Protein AF-A0A3M8C2U2-F1 (afdb_monomer)

Structure (mmCIF, N/CA/C/O backbone):
data_AF-A0A3M8C2U2-F1
#
_entry.id   AF-A0A3M8C2U2-F1
#
loop_
_atom_site.group_PDB
_atom_site.id
_atom_site.type_symbol
_atom_site.label_atom_id
_atom_site.label_alt_id
_atom_site.label_comp_id
_atom_site.label_asym_id
_atom_site.label_entity_id
_atom_site.label_seq_id
_atom_site.pdbx_PDB_ins_code
_atom_site.Cartn_x
_atom_site.Cartn_y
_atom_site.Cartn_z
_atom_site.occupancy
_atom_site.B_iso_or_equiv
_atom_site.auth_seq_id
_atom_site.auth_comp_id
_atom_site.auth_asym_id
_atom_site.auth_atom_id
_atom_site.pdbx_PDB_model_num
ATOM 1 N N . MET A 1 1 ? -13.701 13.462 -9.968 1.00 41.97 1 MET A N 1
ATOM 2 C CA . MET A 1 1 ? -12.266 13.811 -10.002 1.00 41.97 1 MET A CA 1
ATOM 3 C C . MET A 1 1 ? -11.650 13.378 -8.682 1.00 41.97 1 MET A C 1
ATOM 5 O O . MET A 1 1 ? -11.981 13.963 -7.658 1.00 41.97 1 MET A O 1
ATOM 9 N N . PHE A 1 2 ? -10.845 12.313 -8.670 1.00 49.50 2 PHE A N 1
ATOM 10 C CA . PHE A 1 2 ? -9.982 12.027 -7.523 1.00 49.50 2 PHE A CA 1
ATOM 11 C C . PHE A 1 2 ? -8.870 13.080 -7.565 1.00 49.50 2 PHE A C 1
ATOM 13 O O . PHE A 1 2 ? -8.095 13.102 -8.515 1.00 49.50 2 PHE A O 1
ATOM 20 N N . GLY A 1 3 ? -8.876 14.034 -6.628 1.00 52.25 3 GLY A N 1
ATOM 21 C CA . GLY A 1 3 ? -7.791 15.013 -6.509 1.00 52.25 3 GLY A CA 1
ATOM 22 C C . GLY A 1 3 ? -6.449 14.307 -6.305 1.00 52.25 3 GLY A C 1
ATOM 23 O O . GLY A 1 3 ? -6.466 13.173 -5.844 1.00 52.25 3 GLY A O 1
ATOM 24 N N . ASN A 1 4 ? -5.350 14.993 -6.651 1.00 73.12 4 ASN A N 1
ATOM 25 C CA . ASN A 1 4 ? -3.910 14.636 -6.711 1.00 73.12 4 ASN A CA 1
ATOM 26 C C . ASN A 1 4 ? -3.280 13.742 -5.605 1.00 73.12 4 ASN A C 1
ATOM 28 O O . ASN A 1 4 ? -2.082 13.844 -5.344 1.00 73.12 4 ASN A O 1
ATOM 32 N N . LYS A 1 5 ? -4.031 12.885 -4.918 1.00 83.12 5 LYS A N 1
ATOM 33 C CA . LYS A 1 5 ? -3.540 12.014 -3.863 1.00 83.12 5 LYS A CA 1
ATOM 34 C C . LYS A 1 5 ? -3.004 10.713 -4.444 1.00 83.12 5 LYS A C 1
ATOM 36 O O . LYS A 1 5 ? -3.628 10.091 -5.300 1.00 83.12 5 LYS A O 1
ATOM 41 N N . THR A 1 6 ? -1.853 10.282 -3.947 1.00 89.06 6 THR A N 1
ATOM 42 C CA . THR A 1 6 ? -1.269 8.983 -4.290 1.00 89.06 6 THR A CA 1
ATOM 43 C C . THR A 1 6 ? -2.007 7.850 -3.573 1.00 89.06 6 THR A C 1
ATOM 45 O O . THR A 1 6 ? -2.668 8.065 -2.554 1.00 89.06 6 THR A O 1
ATOM 48 N N . LEU A 1 7 ? -1.849 6.612 -4.059 1.00 89.81 7 LEU A N 1
ATOM 49 C CA . LEU A 1 7 ? -2.335 5.420 -3.352 1.00 89.81 7 LEU A CA 1
ATOM 50 C C . LEU A 1 7 ? -1.862 5.405 -1.891 1.00 89.81 7 LEU A C 1
ATOM 52 O O . LEU A 1 7 ? -2.662 5.176 -0.988 1.00 89.81 7 LEU A O 1
ATOM 56 N N . GLN A 1 8 ? -0.587 5.724 -1.650 1.00 91.81 8 GLN A N 1
ATOM 57 C CA . GLN A 1 8 ? -0.026 5.750 -0.301 1.00 91.81 8 GLN A CA 1
ATOM 58 C C . GLN A 1 8 ? -0.733 6.767 0.604 1.00 91.81 8 GLN A C 1
ATOM 60 O O . GLN A 1 8 ? -0.992 6.479 1.768 1.00 91.81 8 GLN A O 1
ATOM 65 N N . GLN A 1 9 ? -1.086 7.942 0.076 1.00 92.12 9 GLN A N 1
ATOM 66 C CA . GLN A 1 9 ? -1.830 8.946 0.837 1.00 92.12 9 GLN A CA 1
ATOM 67 C C . GLN A 1 9 ? -3.239 8.456 1.188 1.00 92.12 9 GLN A C 1
ATOM 69 O O . GLN A 1 9 ? -3.666 8.616 2.328 1.00 92.12 9 GLN A O 1
ATOM 74 N N . HIS A 1 10 ? -3.934 7.790 0.260 1.00 90.62 10 HIS A N 1
ATOM 75 C CA . HIS A 1 10 ? -5.237 7.182 0.545 1.00 90.62 10 HIS A CA 1
ATOM 76 C C . HIS A 1 10 ? -5.159 6.071 1.602 1.00 90.62 10 HIS A C 1
ATOM 78 O O . HIS A 1 10 ? -6.013 6.018 2.487 1.00 90.62 10 HIS A O 1
ATOM 84 N N . VAL A 1 11 ? -4.132 5.219 1.540 1.00 91.62 11 VAL A N 1
ATOM 85 C CA . VAL A 1 11 ? -3.894 4.163 2.539 1.00 91.62 11 VAL A CA 1
ATOM 86 C C . VAL A 1 11 ? -3.612 4.769 3.912 1.00 91.62 11 VAL A C 1
ATOM 88 O O . VAL A 1 11 ? -4.236 4.373 4.893 1.00 91.62 11 VAL A O 1
ATOM 91 N N . ASN A 1 12 ? -2.726 5.762 3.989 1.00 92.94 12 ASN A N 1
ATOM 92 C CA . ASN A 1 12 ? -2.374 6.407 5.254 1.00 92.94 12 ASN A CA 1
ATOM 93 C C . ASN A 1 12 ? -3.585 7.107 5.890 1.00 92.94 12 ASN A C 1
ATOM 95 O O . ASN A 1 12 ? -3.801 6.988 7.093 1.00 92.94 12 ASN A O 1
ATOM 99 N N . GLU A 1 13 ? -4.404 7.797 5.091 1.00 90.50 13 GLU A N 1
ATOM 100 C CA . GLU A 1 13 ? -5.643 8.420 5.574 1.00 90.50 13 GLU A CA 1
ATOM 101 C C . GLU A 1 13 ? -6.639 7.389 6.107 1.00 90.50 13 GLU A C 1
ATOM 103 O O . GLU A 1 13 ? -7.259 7.615 7.147 1.00 90.50 13 GLU A O 1
ATOM 108 N N . PHE A 1 14 ? -6.784 6.251 5.423 1.00 91.06 14 PHE A N 1
ATOM 109 C CA . PHE A 1 14 ? -7.633 5.155 5.886 1.00 91.06 14 PHE A CA 1
ATOM 110 C C . PHE A 1 14 ? -7.140 4.596 7.226 1.00 91.06 14 PHE A C 1
ATOM 112 O O . PHE A 1 14 ? -7.913 4.541 8.180 1.00 91.06 14 PHE A O 1
ATOM 119 N N . LEU A 1 15 ? -5.851 4.258 7.329 1.00 91.31 15 LEU A N 1
ATOM 120 C CA . LEU A 1 15 ? -5.264 3.716 8.559 1.00 91.31 15 LEU A CA 1
ATOM 121 C C . LEU A 1 15 ? -5.338 4.707 9.724 1.00 91.31 15 LEU A C 1
ATOM 123 O O . LEU A 1 15 ? -5.634 4.312 10.846 1.00 91.31 15 LEU A O 1
ATOM 127 N N . SER A 1 16 ? -5.138 6.001 9.463 1.00 91.69 16 SER A N 1
ATOM 128 C CA . SER A 1 16 ? -5.293 7.037 10.486 1.00 91.69 16 SER A CA 1
ATOM 129 C C . SER A 1 16 ? -6.713 7.069 11.050 1.00 91.69 16 SER A C 1
ATOM 131 O O . SER A 1 16 ? -6.879 7.180 12.261 1.00 91.69 16 SER A O 1
ATOM 133 N N . LYS A 1 17 ? -7.735 6.949 10.193 1.00 89.88 17 LYS A N 1
ATOM 134 C CA . LYS A 1 17 ? -9.138 6.912 10.628 1.00 89.88 17 LYS A CA 1
ATOM 135 C C . LYS A 1 17 ? -9.473 5.646 11.414 1.00 89.88 17 LYS A C 1
ATOM 137 O O . LYS A 1 17 ? -10.170 5.744 12.420 1.00 89.88 17 LYS A O 1
ATOM 142 N N . VAL A 1 18 ? -8.966 4.487 10.979 1.00 89.50 18 VAL A N 1
ATOM 143 C CA . VAL A 1 18 ? -9.096 3.220 11.723 1.00 89.50 18 VAL A CA 1
ATOM 144 C C . VAL A 1 18 ? -8.517 3.385 13.125 1.00 89.50 18 VAL A C 1
ATOM 146 O O . VAL A 1 18 ? -9.213 3.154 14.108 1.00 89.50 18 VAL A O 1
ATOM 149 N N . ASN A 1 19 ? -7.277 3.867 13.221 1.00 90.69 19 ASN A N 1
ATOM 150 C CA . ASN A 1 19 ? -6.590 4.039 14.498 1.00 90.69 19 ASN A CA 1
ATOM 151 C C . ASN A 1 19 ? -7.313 5.030 15.420 1.00 90.69 19 ASN A C 1
ATOM 153 O O . ASN A 1 19 ? -7.422 4.785 16.618 1.00 90.69 19 ASN A O 1
ATOM 157 N N . GLU A 1 20 ? -7.829 6.138 14.879 1.00 91.38 20 GLU A N 1
ATOM 158 C CA . GLU A 1 20 ? -8.598 7.111 15.660 1.00 91.38 20 GLU A CA 1
ATOM 159 C C . GLU A 1 20 ? -9.886 6.490 16.224 1.00 91.38 20 GLU A C 1
ATOM 161 O O . GLU A 1 20 ? -10.217 6.687 17.395 1.00 91.38 20 GLU A O 1
ATOM 166 N N . GLN A 1 21 ? -10.608 5.719 15.408 1.00 89.06 21 GLN A N 1
ATOM 167 C CA . GLN A 1 21 ? -11.828 5.040 15.835 1.00 89.06 21 GLN A CA 1
ATOM 168 C C . GLN A 1 21 ? -11.535 3.969 16.892 1.00 89.06 21 GLN A C 1
ATOM 170 O O . GLN A 1 21 ? -12.197 3.940 17.929 1.00 89.06 21 GLN A O 1
ATOM 175 N N . GLU A 1 22 ? -10.526 3.125 16.669 1.00 90.88 22 GLU A N 1
ATOM 176 C CA . GLU A 1 22 ? -10.109 2.117 17.646 1.00 90.88 22 GLU A CA 1
ATOM 177 C C . GLU A 1 22 ? -9.645 2.756 18.956 1.00 90.88 22 GLU A C 1
ATOM 179 O O . GLU A 1 22 ? -9.989 2.262 20.029 1.00 90.88 22 GLU A O 1
ATOM 184 N N . GLY A 1 23 ? -8.930 3.883 18.889 1.00 92.44 23 GLY A N 1
ATOM 185 C CA . GLY A 1 23 ? -8.531 4.657 20.063 1.00 92.44 23 GLY A CA 1
ATOM 186 C C . GLY A 1 23 ? -9.732 5.145 20.876 1.00 92.44 23 GLY A C 1
ATOM 187 O O . GLY A 1 23 ? -9.759 4.970 22.093 1.00 92.44 23 GLY A O 1
ATOM 188 N N . LYS A 1 24 ? -10.767 5.680 20.213 1.00 92.44 24 LYS A N 1
ATOM 189 C CA . LYS A 1 24 ? -12.018 6.099 20.874 1.00 92.44 24 LYS A CA 1
ATOM 190 C C . LYS A 1 24 ? -12.748 4.925 21.528 1.00 92.44 24 LYS A C 1
ATOM 192 O O . LYS A 1 24 ? -13.228 5.061 22.650 1.00 92.44 24 LYS A O 1
ATOM 197 N N . ILE A 1 25 ? -12.812 3.775 20.854 1.00 92.44 25 ILE A N 1
ATOM 198 C CA . ILE A 1 25 ? -13.440 2.564 21.400 1.00 92.44 25 ILE A CA 1
ATOM 199 C C . ILE A 1 25 ? -12.674 2.070 22.634 1.00 92.44 25 ILE A C 1
ATOM 201 O O . ILE A 1 25 ? -13.293 1.798 23.659 1.00 92.44 25 ILE A O 1
ATOM 205 N N . ARG A 1 26 ? -11.337 1.997 22.566 1.00 93.94 26 ARG A N 1
ATOM 206 C CA . ARG A 1 26 ? -10.489 1.592 23.703 1.00 93.94 26 ARG A CA 1
ATOM 207 C C . ARG A 1 26 ? -10.653 2.526 24.894 1.00 93.94 26 ARG A C 1
ATOM 209 O O . ARG A 1 26 ? -10.925 2.049 25.986 1.00 93.94 26 ARG A O 1
ATOM 216 N N . SER A 1 27 ? -10.596 3.836 24.663 1.00 95.62 27 SER A N 1
ATOM 217 C CA . SER A 1 27 ? -10.817 4.831 25.716 1.00 95.62 27 SER A CA 1
ATOM 218 C C . SER A 1 27 ? -12.194 4.667 26.370 1.00 95.62 27 SER A C 1
ATOM 220 O O . SER A 1 27 ? -12.305 4.727 27.592 1.00 95.62 27 SER A O 1
ATOM 222 N N . LYS A 1 28 ? -13.243 4.369 25.590 1.00 95.50 28 LYS A N 1
ATOM 223 C CA . LYS A 1 28 ? -14.576 4.118 26.150 1.00 95.50 28 LYS A CA 1
ATOM 224 C C . LYS A 1 28 ? -14.651 2.826 26.964 1.00 95.50 28 LYS A C 1
ATOM 226 O O . LYS A 1 28 ? -15.353 2.792 27.972 1.00 95.50 28 LYS A O 1
ATOM 231 N N . ILE A 1 29 ? -13.945 1.780 26.540 1.00 95.69 29 ILE A N 1
ATOM 232 C CA . ILE A 1 29 ? -13.822 0.533 27.304 1.00 95.69 29 ILE A CA 1
ATOM 233 C C . ILE A 1 29 ? -13.125 0.804 28.641 1.00 95.69 29 ILE A C 1
ATOM 235 O O . ILE A 1 29 ? -13.660 0.404 29.667 1.00 95.69 29 ILE A O 1
ATOM 239 N N . GLU A 1 30 ? -12.008 1.534 28.645 1.00 97.50 30 GLU A N 1
ATOM 240 C CA . GLU A 1 30 ? -11.264 1.886 29.865 1.00 97.50 30 GLU A CA 1
ATOM 241 C C . GLU A 1 30 ? -12.127 2.690 30.855 1.00 97.50 30 GLU A C 1
ATOM 243 O O . GLU A 1 30 ? -12.154 2.390 32.049 1.00 97.50 30 GLU A O 1
ATOM 248 N N . GLU A 1 31 ? -12.900 3.670 30.369 1.00 97.50 31 GLU A N 1
ATOM 249 C CA . GLU A 1 31 ? -13.863 4.410 31.199 1.00 97.50 31 GLU A CA 1
ATOM 250 C C . GLU A 1 31 ? -14.914 3.487 31.836 1.00 97.50 31 GLU A C 1
ATOM 252 O O . GLU A 1 31 ? -15.251 3.631 33.013 1.00 97.50 31 GLU A O 1
ATOM 257 N N . LEU A 1 32 ? -15.456 2.548 31.055 1.00 97.50 32 LEU A N 1
ATOM 258 C CA . LEU A 1 32 ? -16.466 1.603 31.527 1.00 97.50 32 LEU A CA 1
ATOM 259 C C . LEU A 1 32 ? -15.882 0.587 32.517 1.00 97.50 32 LEU A C 1
ATOM 261 O O . LEU A 1 32 ? -16.553 0.251 33.489 1.00 97.50 32 LEU A O 1
ATOM 265 N N . GLU A 1 33 ? -14.647 0.132 32.309 1.00 97.25 33 GLU A N 1
ATOM 266 C CA . GLU A 1 33 ? -13.925 -0.750 33.235 1.00 97.25 33 GLU A CA 1
ATOM 267 C C . GLU A 1 33 ? -13.672 -0.050 34.578 1.00 97.25 33 GLU A C 1
ATOM 269 O O . GLU A 1 33 ? -13.960 -0.615 35.632 1.00 97.25 33 GLU A O 1
ATOM 274 N N . PHE A 1 34 ? -13.269 1.224 34.559 1.00 97.38 34 PHE A N 1
ATOM 275 C CA . PHE A 1 34 ? -13.136 2.015 35.784 1.00 97.38 34 PHE A CA 1
ATOM 276 C C . PHE A 1 34 ? -14.469 2.156 36.543 1.00 97.38 34 PHE A C 1
ATOM 278 O O . PHE A 1 34 ? -14.521 2.020 37.770 1.00 97.38 34 PHE A O 1
ATOM 285 N N . LEU A 1 35 ? -15.570 2.413 35.826 1.00 96.50 35 LEU A N 1
ATOM 286 C CA . LEU A 1 35 ? -16.906 2.476 36.429 1.00 96.50 35 LEU A CA 1
ATOM 287 C C . LEU A 1 35 ? -17.339 1.120 36.999 1.00 96.50 35 LEU A C 1
ATOM 289 O O . LEU A 1 35 ? -17.894 1.074 38.099 1.00 96.50 35 LEU A O 1
ATOM 293 N N . PHE A 1 36 ? -17.064 0.031 36.282 1.00 97.19 36 PHE A N 1
ATOM 294 C CA . PHE A 1 36 ? -17.335 -1.335 36.723 1.00 97.19 36 PHE A CA 1
ATOM 295 C C . PHE A 1 36 ? -16.635 -1.645 38.052 1.00 97.19 36 PHE A C 1
ATOM 297 O O . PHE A 1 36 ? -17.289 -2.108 38.994 1.00 97.19 36 PHE A O 1
ATOM 304 N N . ASP A 1 37 ? -15.341 -1.339 38.160 1.00 96.88 37 ASP A N 1
ATOM 305 C CA . ASP A 1 37 ? -14.560 -1.574 39.376 1.00 96.88 37 ASP A CA 1
ATOM 306 C C . ASP A 1 37 ? -15.090 -0.735 40.548 1.00 96.88 37 ASP A C 1
ATOM 308 O O . ASP A 1 37 ? -15.349 -1.261 41.634 1.00 96.88 37 ASP A O 1
ATOM 312 N N . SER A 1 38 ? -15.379 0.550 40.307 1.00 97.38 38 SER A N 1
ATOM 313 C CA . SER A 1 38 ? -15.943 1.447 41.324 1.00 97.38 38 SER A CA 1
ATOM 314 C C . SER A 1 38 ? -17.293 0.962 41.866 1.00 97.38 38 SER A C 1
ATOM 316 O O . SER A 1 38 ? -17.535 0.997 43.078 1.00 97.38 38 SER A O 1
ATOM 318 N N . LEU A 1 39 ? -18.194 0.503 40.990 1.00 96.19 39 LEU A N 1
ATOM 319 C CA . LEU A 1 39 ? -19.489 -0.041 41.405 1.00 96.19 39 LEU A CA 1
ATOM 320 C C . LEU A 1 39 ? -19.335 -1.376 42.134 1.00 96.19 39 LEU A C 1
ATOM 322 O O . LEU A 1 39 ? -20.012 -1.602 43.139 1.00 96.19 39 LEU A O 1
ATOM 326 N N . THR A 1 40 ? -18.425 -2.231 41.672 1.00 95.94 40 THR A N 1
ATOM 327 C CA . THR A 1 40 ? -18.121 -3.513 42.313 1.00 95.94 40 THR A CA 1
ATOM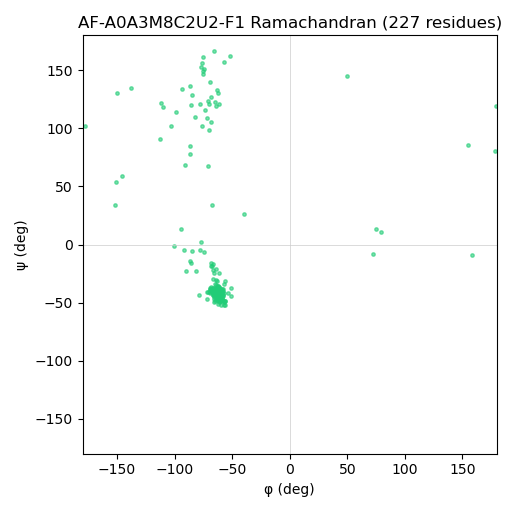 328 C C . THR A 1 40 ? -17.629 -3.307 43.745 1.00 95.94 40 THR A C 1
ATOM 330 O O . THR A 1 40 ? -18.098 -3.984 44.663 1.00 95.94 40 THR A O 1
ATOM 333 N N . ASP A 1 41 ? -16.755 -2.328 43.975 1.00 97.38 41 ASP A N 1
ATOM 334 C CA . ASP A 1 41 ? -16.278 -2.000 45.319 1.00 97.38 41 ASP A CA 1
ATOM 335 C C . ASP A 1 41 ? -17.375 -1.394 46.202 1.00 97.38 41 ASP A C 1
ATOM 337 O O . ASP A 1 41 ? -17.500 -1.777 47.368 1.00 97.38 41 ASP A O 1
ATOM 341 N N . LYS A 1 42 ? -18.254 -0.545 45.651 1.00 96.56 42 LYS A N 1
ATOM 342 C CA . LYS A 1 42 ? -19.446 -0.068 46.380 1.00 96.56 42 LYS A CA 1
ATOM 343 C C . LYS A 1 42 ? -20.356 -1.217 46.806 1.00 96.56 42 LYS A C 1
ATOM 345 O O . LYS A 1 42 ? -20.815 -1.217 47.946 1.00 96.56 42 LYS A O 1
ATOM 350 N N . VAL A 1 43 ? -20.590 -2.199 45.931 1.00 95.81 43 VAL A N 1
ATOM 351 C CA . VAL A 1 43 ? -21.380 -3.396 46.263 1.00 95.81 43 VAL A CA 1
ATOM 352 C C . VAL A 1 43 ? -20.711 -4.197 47.376 1.00 95.81 43 VAL A C 1
ATOM 354 O O . VAL A 1 43 ? -21.402 -4.630 48.297 1.00 95.81 43 VAL A O 1
ATOM 357 N N . LYS A 1 44 ? -19.382 -4.379 47.348 1.00 95.75 44 LYS A N 1
ATOM 358 C CA . LYS A 1 44 ? -18.654 -5.072 48.429 1.00 95.75 44 LYS A CA 1
ATOM 359 C C . LYS A 1 44 ? -18.827 -4.356 49.770 1.00 95.75 44 LYS A C 1
ATOM 361 O O . LYS A 1 44 ? -19.201 -4.999 50.748 1.00 95.75 44 LYS A O 1
ATOM 366 N N . VAL A 1 45 ? -18.623 -3.036 49.801 1.00 97.06 45 VAL A N 1
ATOM 367 C CA . VAL A 1 45 ? -18.779 -2.215 51.016 1.00 97.06 45 VAL A CA 1
ATOM 368 C C . VAL A 1 45 ? -20.216 -2.264 51.538 1.00 97.06 45 VAL A C 1
ATOM 370 O O . VAL A 1 45 ? -20.431 -2.513 52.721 1.00 97.06 45 VAL A O 1
ATOM 373 N N . GLN A 1 46 ? -21.211 -2.092 50.661 1.00 96.25 46 GLN A N 1
ATOM 374 C CA . GLN A 1 46 ? -22.623 -2.195 51.040 1.00 96.25 46 GLN A CA 1
ATOM 375 C C . GLN A 1 46 ? -22.976 -3.598 51.541 1.00 96.25 46 GLN A C 1
ATOM 377 O O . GLN A 1 46 ? -23.695 -3.735 52.521 1.00 96.25 46 GLN A O 1
ATOM 382 N N . THR A 1 47 ? -22.448 -4.651 50.918 1.00 94.31 47 THR A N 1
ATOM 383 C CA . THR A 1 47 ? -22.685 -6.033 51.363 1.00 94.31 47 THR A CA 1
ATOM 384 C C . THR A 1 47 ? -22.109 -6.283 52.759 1.00 94.31 47 THR A C 1
ATOM 386 O O . THR A 1 47 ? -22.788 -6.892 53.578 1.00 94.31 47 THR A O 1
ATOM 389 N N . ALA A 1 48 ? -20.911 -5.776 53.065 1.00 95.56 48 ALA A N 1
ATOM 390 C CA . ALA A 1 48 ? -20.337 -5.875 54.409 1.00 95.56 48 ALA A CA 1
ATOM 391 C C . ALA A 1 48 ? -21.203 -5.150 55.457 1.00 95.56 48 ALA A C 1
ATOM 393 O O . ALA A 1 48 ? -21.568 -5.747 56.466 1.00 95.56 48 ALA A O 1
ATOM 394 N N . ALA A 1 49 ? -21.620 -3.912 55.169 1.00 94.50 49 ALA A N 1
ATOM 395 C CA . ALA A 1 49 ? -22.499 -3.143 56.054 1.00 94.50 49 ALA A CA 1
ATOM 396 C C . ALA A 1 49 ? -23.878 -3.805 56.249 1.00 94.50 49 ALA A C 1
ATOM 398 O O . ALA A 1 49 ? -24.444 -3.762 57.337 1.00 94.50 49 ALA A O 1
ATOM 399 N N . MET A 1 50 ? -24.422 -4.440 55.207 1.00 95.38 50 MET A N 1
ATOM 400 C CA . MET A 1 50 ? -25.669 -5.205 55.292 1.00 95.38 50 MET A CA 1
ATOM 401 C C . MET A 1 50 ? -25.542 -6.371 56.278 1.00 95.38 50 MET A C 1
ATOM 403 O O . MET A 1 50 ? -26.407 -6.523 57.134 1.00 95.38 50 MET A O 1
ATOM 407 N N . ILE A 1 51 ? -24.452 -7.144 56.197 1.00 93.62 51 ILE A N 1
ATOM 408 C CA . ILE A 1 51 ? -24.184 -8.271 57.105 1.00 93.62 51 ILE A CA 1
ATOM 409 C C . ILE A 1 51 ? -24.068 -7.783 58.557 1.00 93.62 51 ILE A C 1
ATOM 411 O O . ILE A 1 51 ? -24.610 -8.413 59.461 1.00 93.62 51 ILE A O 1
ATOM 415 N N . GLU A 1 52 ? -23.406 -6.648 58.798 1.00 95.38 52 GLU A N 1
ATOM 416 C CA . GLU A 1 52 ? -23.308 -6.060 60.143 1.00 95.38 52 GLU A CA 1
ATOM 417 C C . GLU A 1 52 ? -24.682 -5.680 60.718 1.00 95.38 52 GLU A C 1
ATOM 419 O O . GLU A 1 52 ? -24.950 -5.947 61.891 1.00 95.38 52 GLU A O 1
ATOM 424 N N . LEU A 1 53 ? -25.577 -5.113 59.899 1.00 94.44 53 LEU A N 1
ATOM 425 C CA . LEU A 1 53 ? -26.946 -4.780 60.313 1.00 94.44 53 LEU A CA 1
ATOM 426 C C . LEU A 1 53 ? -27.795 -6.029 60.581 1.00 94.44 53 LEU A C 1
ATOM 428 O O . LEU A 1 53 ? -28.546 -6.050 61.556 1.00 94.44 53 LEU A O 1
ATOM 432 N N . GLU A 1 54 ? -27.646 -7.079 59.768 1.00 91.31 54 GLU A N 1
ATOM 433 C CA . GLU A 1 54 ? -28.301 -8.375 59.996 1.00 91.31 54 GLU A CA 1
ATOM 434 C C . GLU A 1 54 ? -27.855 -8.998 61.328 1.00 91.31 54 GLU A C 1
ATOM 436 O O . GLU A 1 54 ? -28.693 -9.448 62.110 1.00 91.31 54 GLU A O 1
ATOM 441 N N . ILE A 1 55 ? -26.551 -8.957 61.635 1.00 95.56 55 ILE A N 1
ATOM 442 C CA . ILE A 1 55 ? -25.998 -9.429 62.917 1.00 95.56 55 ILE A CA 1
ATOM 443 C C . ILE A 1 55 ? -26.530 -8.595 64.093 1.00 95.56 55 ILE A C 1
ATOM 445 O O . ILE A 1 55 ? -26.829 -9.146 65.153 1.00 95.56 55 ILE A O 1
ATOM 449 N N . ALA A 1 56 ? -26.674 -7.280 63.914 1.00 94.81 56 ALA A N 1
ATOM 450 C CA . ALA A 1 56 ? -27.216 -6.372 64.925 1.00 94.81 56 ALA A CA 1
ATOM 451 C C . ALA A 1 56 ? -28.747 -6.475 65.105 1.00 94.81 56 ALA A C 1
ATOM 453 O O . ALA A 1 56 ? -29.296 -5.852 66.015 1.00 94.81 56 ALA A O 1
ATOM 454 N N . GLY A 1 57 ? -29.441 -7.250 64.263 1.00 94.44 57 GLY A N 1
ATOM 455 C CA . GLY A 1 57 ? -30.896 -7.412 64.293 1.00 94.44 57 GLY A CA 1
ATOM 456 C C . GLY A 1 57 ? -31.687 -6.265 63.648 1.00 94.44 57 GLY A C 1
ATOM 457 O O . GLY A 1 57 ? -32.912 -6.226 63.780 1.00 94.44 57 GLY A O 1
ATOM 458 N N . ASP A 1 58 ? -31.027 -5.345 62.934 1.00 94.69 58 ASP A N 1
ATOM 459 C CA . ASP A 1 58 ? -31.683 -4.276 62.168 1.00 94.69 58 ASP A CA 1
ATOM 460 C C . ASP A 1 58 ? -32.051 -4.752 60.753 1.00 94.69 58 ASP A C 1
ATOM 462 O O . ASP A 1 58 ? -31.419 -4.424 59.742 1.00 94.69 58 ASP A O 1
ATOM 466 N N . ASN A 1 59 ? -33.135 -5.523 60.683 1.00 92.31 59 ASN A N 1
ATOM 467 C CA . ASN A 1 59 ? -33.642 -6.071 59.424 1.00 92.31 59 ASN A CA 1
ATOM 468 C C . ASN A 1 59 ? -34.118 -4.982 58.442 1.00 92.31 59 ASN A C 1
ATOM 470 O O . ASN A 1 59 ? -34.018 -5.159 57.228 1.00 92.31 59 ASN A O 1
ATOM 474 N N . ALA A 1 60 ? -34.621 -3.847 58.943 1.00 93.44 60 ALA A N 1
ATOM 475 C CA . ALA A 1 60 ? -35.107 -2.761 58.092 1.00 93.44 60 ALA A CA 1
ATOM 476 C C . ALA A 1 60 ? -33.945 -2.029 57.397 1.00 93.44 60 ALA A C 1
ATOM 478 O O . ALA A 1 60 ? -34.025 -1.717 56.201 1.00 93.44 60 ALA A O 1
ATOM 479 N N . GLY A 1 61 ? -32.851 -1.789 58.128 1.00 93.25 61 GLY A N 1
ATOM 480 C CA . GLY A 1 61 ? -31.606 -1.254 57.583 1.00 93.25 61 GLY A CA 1
ATOM 481 C C . GLY A 1 61 ? -30.975 -2.191 56.550 1.00 93.25 61 GLY A C 1
ATOM 482 O O . GLY A 1 61 ? -30.655 -1.753 55.438 1.00 93.25 61 GLY A O 1
ATOM 483 N N . ALA A 1 62 ? -30.879 -3.486 56.868 1.00 92.75 62 ALA A N 1
ATOM 484 C CA . ALA A 1 62 ? -30.355 -4.504 55.956 1.00 92.75 62 ALA A CA 1
ATOM 485 C C . ALA A 1 62 ? -31.153 -4.578 54.638 1.00 92.75 62 ALA A C 1
ATOM 487 O O . ALA A 1 62 ? -30.571 -4.543 53.550 1.00 92.75 62 ALA A O 1
ATOM 488 N N . GLU A 1 63 ? -32.491 -4.569 54.701 1.00 94.06 63 GLU A N 1
ATOM 489 C CA . GLU A 1 63 ? -33.336 -4.645 53.503 1.00 94.06 63 GLU A CA 1
ATOM 490 C C . GLU A 1 63 ? -33.171 -3.420 52.582 1.00 94.06 63 GLU A C 1
ATOM 492 O O . GLU A 1 63 ? -33.190 -3.538 51.349 1.00 94.06 63 GLU A O 1
ATOM 497 N N . LYS A 1 64 ? -32.950 -2.229 53.157 1.00 95.00 64 LYS A N 1
ATOM 498 C CA . LYS A 1 64 ? -32.664 -1.011 52.383 1.00 95.00 64 LYS A CA 1
ATOM 499 C C . LYS A 1 64 ? -31.354 -1.142 51.603 1.00 95.00 64 LYS A C 1
ATOM 501 O O . LYS A 1 64 ? -31.308 -0.782 50.422 1.00 95.00 64 LYS A O 1
ATOM 506 N N . ILE A 1 65 ? -30.310 -1.680 52.236 1.00 95.12 65 ILE A N 1
ATOM 507 C CA . ILE A 1 65 ? -29.023 -1.915 51.576 1.00 95.12 65 ILE A CA 1
ATOM 508 C C . ILE A 1 65 ? -29.152 -3.002 50.504 1.00 95.12 65 ILE A C 1
ATOM 510 O O . ILE A 1 65 ? -28.641 -2.822 49.400 1.00 95.12 65 ILE A O 1
ATOM 514 N N . MET A 1 66 ? -29.906 -4.074 50.758 1.00 94.19 66 MET A N 1
ATOM 515 C CA . MET A 1 66 ? -30.157 -5.128 49.770 1.00 94.19 66 MET A CA 1
ATOM 516 C C . MET A 1 66 ? -30.801 -4.579 48.484 1.00 94.19 66 MET A C 1
ATOM 518 O O . MET A 1 66 ? -30.370 -4.917 47.377 1.00 94.19 66 MET A O 1
ATOM 522 N N . LYS A 1 67 ? -31.800 -3.690 48.605 1.00 94.75 67 LYS A N 1
ATOM 523 C CA . LYS A 1 67 ? -32.437 -3.030 47.446 1.00 94.75 67 LYS A CA 1
ATOM 524 C C . LYS A 1 67 ? -31.449 -2.147 46.677 1.00 94.75 67 LYS A C 1
ATOM 526 O O . LYS A 1 67 ? -31.408 -2.219 45.450 1.00 94.75 67 LYS A O 1
ATOM 531 N N . SER A 1 68 ? -30.622 -1.374 47.386 1.00 95.44 68 SER A N 1
ATOM 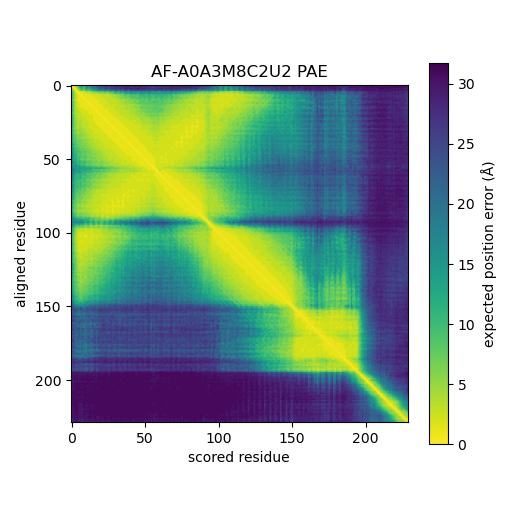532 C CA . SER A 1 68 ? -29.540 -0.581 46.781 1.00 95.44 68 SER A CA 1
ATOM 533 C C . SER A 1 68 ? -28.540 -1.467 46.027 1.00 95.44 68 SER A C 1
ATOM 535 O O . SER A 1 68 ? -28.261 -1.225 44.855 1.00 95.44 68 SER A O 1
ATOM 537 N N . ASN A 1 69 ? -28.075 -2.553 46.650 1.00 94.38 69 ASN A N 1
ATOM 538 C CA . ASN A 1 69 ? -27.158 -3.517 46.041 1.00 94.38 69 ASN A CA 1
ATOM 539 C C . ASN A 1 69 ? -27.731 -4.148 44.769 1.00 94.38 69 ASN A C 1
ATOM 541 O O . ASN A 1 69 ? -27.003 -4.341 43.796 1.00 94.38 69 ASN A O 1
ATOM 545 N N . ARG A 1 70 ? -29.035 -4.449 44.741 1.00 95.31 70 ARG A N 1
ATOM 546 C CA . ARG A 1 70 ? -29.693 -4.958 43.532 1.00 95.31 70 ARG A CA 1
ATOM 547 C C . ARG A 1 70 ? -29.622 -3.949 42.384 1.00 95.31 70 ARG A C 1
ATOM 549 O O . ARG A 1 70 ? -29.318 -4.350 41.266 1.00 95.31 70 ARG A O 1
ATOM 556 N N . GLN A 1 71 ? -29.851 -2.665 42.660 1.00 95.94 71 GLN A N 1
ATOM 557 C CA . GLN A 1 71 ? -29.743 -1.611 41.648 1.00 95.94 71 GLN A CA 1
ATOM 558 C C . GLN A 1 71 ? -28.309 -1.471 41.121 1.00 95.94 71 GLN A C 1
ATOM 560 O O . GLN A 1 71 ? -28.107 -1.367 39.914 1.00 95.94 71 GLN A O 1
ATOM 565 N N . LEU A 1 72 ? -27.313 -1.519 42.011 1.00 96.06 72 LEU A N 1
ATOM 566 C CA . LEU A 1 72 ? -25.903 -1.468 41.619 1.00 96.06 72 LEU A CA 1
ATOM 567 C C . LEU A 1 72 ? -25.503 -2.668 40.748 1.00 96.06 72 LEU A C 1
ATOM 569 O O . LEU A 1 72 ? -24.782 -2.497 39.772 1.00 96.06 72 LEU A O 1
ATOM 573 N N . ARG A 1 73 ? -26.000 -3.872 41.056 1.00 94.56 73 ARG A N 1
ATOM 574 C CA . ARG A 1 73 ? -25.746 -5.071 40.241 1.00 94.56 73 ARG A CA 1
ATOM 575 C C . ARG A 1 73 ? -26.343 -4.968 38.838 1.00 94.56 73 ARG A C 1
ATOM 577 O O . ARG A 1 73 ? -25.673 -5.349 37.891 1.00 94.56 73 ARG A O 1
ATOM 584 N N . LEU A 1 74 ? -27.539 -4.391 38.697 1.00 96.69 74 LEU A N 1
ATOM 585 C CA . LEU A 1 74 ? -28.121 -4.125 37.375 1.00 96.69 74 LEU A CA 1
ATOM 586 C C . LEU A 1 74 ? -27.244 -3.169 36.551 1.00 96.69 74 LEU A C 1
ATOM 588 O O . LEU A 1 74 ? -26.976 -3.442 35.388 1.00 96.69 74 LEU A O 1
ATOM 592 N N . GLN A 1 75 ? -26.728 -2.099 37.166 1.00 96.19 75 GLN A N 1
ATOM 593 C CA . GLN A 1 75 ? -25.804 -1.178 36.490 1.00 96.19 75 GLN A CA 1
ATOM 594 C C . GLN A 1 75 ? -24.489 -1.858 36.082 1.00 96.19 75 GLN A C 1
ATOM 596 O O . GLN A 1 75 ? -23.947 -1.573 35.018 1.00 96.19 75 GLN A O 1
ATOM 601 N N . ILE A 1 76 ? -23.972 -2.762 36.919 1.00 97.00 76 ILE A N 1
ATOM 602 C CA . ILE A 1 76 ? -22.782 -3.561 36.604 1.00 97.00 76 ILE A CA 1
ATOM 603 C C . ILE A 1 76 ? -23.027 -4.437 35.368 1.00 97.00 76 ILE A C 1
ATOM 605 O O . ILE A 1 76 ? -22.171 -4.481 34.483 1.00 97.00 76 ILE A O 1
ATOM 609 N N . ASP A 1 77 ? -24.184 -5.097 35.287 1.00 96.38 77 ASP A N 1
ATOM 610 C CA . ASP A 1 77 ? -24.546 -5.933 34.139 1.00 96.38 77 ASP A CA 1
ATOM 611 C C . ASP A 1 77 ? -24.685 -5.089 32.857 1.00 96.38 77 ASP A C 1
ATOM 613 O O . ASP A 1 77 ? -24.088 -5.426 31.835 1.00 96.38 77 ASP A O 1
ATOM 617 N N . GLU A 1 78 ? -25.349 -3.929 32.926 1.00 96.50 78 GLU A N 1
ATOM 618 C CA . GLU A 1 78 ? -25.461 -2.981 31.801 1.00 96.50 78 GLU A CA 1
ATOM 619 C C . GLU A 1 78 ? -24.089 -2.497 31.295 1.00 96.50 78 GLU A C 1
ATOM 621 O O . GLU A 1 78 ? -23.849 -2.390 30.084 1.00 96.50 78 GLU A O 1
ATOM 626 N N . ILE A 1 79 ? -23.161 -2.211 32.215 1.00 97.50 79 ILE A N 1
ATOM 627 C CA . ILE A 1 79 ? -21.790 -1.812 31.877 1.00 97.50 79 ILE A CA 1
ATOM 628 C C . ILE A 1 79 ? -21.042 -2.971 31.218 1.00 97.50 79 ILE A C 1
ATOM 630 O O . ILE A 1 79 ? -20.362 -2.762 30.213 1.00 97.50 79 ILE A O 1
ATOM 634 N N . LYS A 1 80 ? -21.177 -4.190 31.744 1.00 96.12 80 LYS A N 1
ATOM 635 C CA . LYS A 1 80 ? -20.523 -5.380 31.190 1.00 96.12 80 LYS A CA 1
ATOM 636 C C . LYS A 1 80 ? -20.990 -5.663 29.763 1.00 96.12 80 LYS A C 1
ATOM 638 O O . LYS A 1 80 ? -20.151 -5.888 28.885 1.00 96.12 80 LYS A O 1
ATOM 643 N N . ASP A 1 81 ? -22.294 -5.576 29.523 1.00 96.75 81 ASP A N 1
ATOM 644 C CA . ASP A 1 81 ? -22.878 -5.720 28.190 1.00 96.75 81 ASP A CA 1
ATOM 645 C C . ASP A 1 81 ? -22.374 -4.621 27.247 1.00 96.75 81 ASP A C 1
ATOM 647 O O . ASP A 1 81 ? -21.989 -4.895 26.107 1.00 96.75 81 ASP A O 1
ATOM 651 N N . SER A 1 82 ? -22.275 -3.382 27.739 1.00 95.94 82 SER A N 1
ATOM 652 C CA . SER A 1 82 ? -21.725 -2.259 26.972 1.00 95.94 82 SER A CA 1
ATOM 653 C C . SER A 1 82 ? -20.254 -2.476 26.601 1.00 95.94 82 SER A C 1
ATOM 655 O O . SER A 1 82 ? -19.882 -2.283 25.442 1.00 95.94 82 SER A O 1
ATOM 657 N N . ILE A 1 83 ? -19.416 -2.924 27.545 1.00 95.00 83 ILE A N 1
ATOM 658 C CA . ILE A 1 83 ? -18.004 -3.262 27.295 1.00 95.00 83 ILE A CA 1
ATOM 659 C C . ILE A 1 83 ? -17.907 -4.349 26.224 1.00 95.00 83 ILE A C 1
ATOM 661 O O . ILE A 1 83 ? -17.118 -4.222 25.286 1.00 95.00 83 ILE A O 1
ATOM 665 N N . GLN A 1 84 ? -18.712 -5.408 26.333 1.00 94.88 84 GLN A N 1
ATOM 666 C CA . GLN A 1 84 ? -18.726 -6.483 25.344 1.00 94.88 84 GLN A CA 1
ATOM 667 C C . GLN A 1 84 ? -19.172 -5.977 23.965 1.00 94.88 84 GLN A C 1
ATOM 669 O O . GLN A 1 84 ? -18.555 -6.332 22.957 1.00 94.88 84 GLN A O 1
ATOM 674 N N . GLY A 1 85 ? -20.174 -5.096 23.921 1.00 93.00 85 GLY A N 1
ATOM 675 C CA . GLY A 1 85 ? -20.614 -4.411 22.708 1.00 93.00 85 GLY A CA 1
ATOM 676 C C . GLY A 1 85 ? -19.478 -3.633 22.042 1.00 93.00 85 GLY A C 1
ATOM 677 O O . GLY A 1 85 ? -19.179 -3.875 20.873 1.00 93.00 85 GLY A O 1
ATOM 678 N N . TYR A 1 86 ? -18.772 -2.778 22.784 1.00 92.69 86 TYR A N 1
ATOM 679 C CA . TYR A 1 86 ? -17.620 -2.035 22.257 1.00 92.69 86 TYR A CA 1
ATOM 680 C C . TYR A 1 86 ? -16.468 -2.945 21.816 1.00 92.69 86 TYR A C 1
ATOM 682 O O . TYR A 1 86 ? -15.907 -2.746 20.738 1.00 92.69 86 TYR A O 1
ATOM 690 N N . ARG A 1 87 ? -16.141 -3.987 22.590 1.00 91.50 87 ARG A N 1
ATOM 691 C CA . ARG A 1 87 ? -15.108 -4.970 22.218 1.00 91.50 87 ARG A CA 1
ATOM 692 C C . ARG A 1 87 ? -15.452 -5.704 20.925 1.00 91.50 87 ARG A C 1
ATOM 694 O O . ARG A 1 87 ? -14.557 -5.949 20.126 1.00 91.50 87 ARG A O 1
ATOM 701 N N . SER A 1 88 ? -16.729 -6.009 20.689 1.00 89.94 88 SER A N 1
ATOM 702 C CA . SER A 1 88 ? -17.174 -6.650 19.445 1.00 89.94 88 SER A CA 1
ATOM 703 C C . SER A 1 88 ? -17.019 -5.760 18.206 1.00 89.94 88 SER A C 1
ATOM 705 O O . SER A 1 88 ? -16.932 -6.277 17.094 1.00 89.94 88 SER A O 1
ATOM 707 N N . GLN A 1 89 ? -16.945 -4.438 18.392 1.00 85.56 89 GLN A N 1
ATOM 708 C CA . GLN A 1 89 ? -16.733 -3.471 17.313 1.00 85.56 89 GLN A CA 1
ATOM 709 C C . GLN A 1 89 ? -15.250 -3.248 16.988 1.00 85.56 89 GLN A C 1
ATOM 711 O O . GLN A 1 89 ? -14.939 -2.728 15.917 1.00 85.56 89 GLN A O 1
ATOM 716 N N . LEU A 1 90 ? -14.321 -3.656 17.861 1.00 84.25 90 LEU A N 1
ATOM 717 C CA . LEU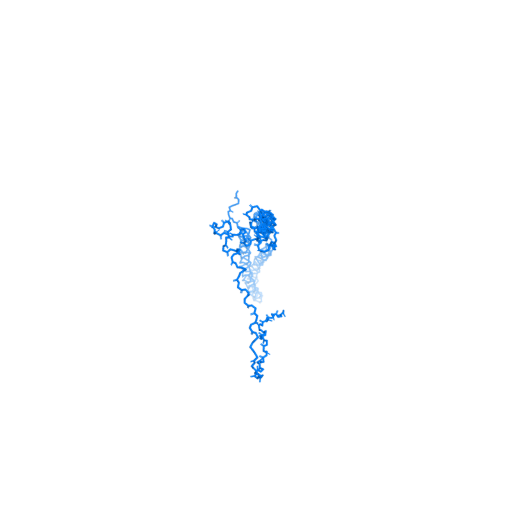 A 1 90 ? -12.890 -3.613 17.549 1.00 84.25 90 LEU A CA 1
ATOM 718 C C . LEU A 1 90 ? -12.584 -4.533 16.363 1.00 84.25 90 LEU A C 1
ATOM 720 O O . LEU A 1 90 ? -12.997 -5.691 16.329 1.00 84.25 90 LEU A O 1
ATOM 724 N N . GLY A 1 91 ? -11.872 -4.006 15.369 1.00 70.12 91 GLY A N 1
ATOM 725 C CA . GLY A 1 91 ? -11.556 -4.727 14.136 1.00 70.12 91 GLY A CA 1
ATOM 726 C C . GLY A 1 91 ? -12.740 -4.925 13.181 1.00 70.12 91 GLY A C 1
ATOM 727 O O . GLY A 1 91 ? -12.533 -5.331 12.036 1.00 70.12 91 GLY A O 1
ATOM 728 N N . GLN A 1 92 ? -13.973 -4.599 13.583 1.00 70.69 92 GLN A N 1
ATOM 729 C CA . GLN A 1 92 ? -15.082 -4.511 12.642 1.00 70.69 92 GLN A CA 1
ATOM 730 C C . GLN A 1 92 ? -15.030 -3.138 11.979 1.00 70.69 92 GLN A C 1
ATOM 732 O O . GLN A 1 92 ? -15.308 -2.118 12.601 1.00 70.69 92 GLN A O 1
ATOM 737 N N . GLY A 1 93 ? -14.683 -3.103 10.688 1.00 62.09 93 GLY A N 1
ATOM 738 C CA . GLY A 1 93 ? -14.635 -1.890 9.854 1.00 62.09 93 GLY A CA 1
ATOM 739 C C . GLY A 1 93 ? -16.010 -1.267 9.572 1.00 62.09 93 GLY A C 1
ATOM 740 O O . GLY A 1 93 ? -16.253 -0.757 8.475 1.00 62.09 93 GLY A O 1
ATOM 741 N N . TYR A 1 94 ? -16.923 -1.351 10.540 1.00 57.69 94 TYR A N 1
ATOM 742 C CA . TYR A 1 94 ? -18.334 -1.000 10.509 1.00 57.69 94 TYR A CA 1
ATOM 743 C C . TYR A 1 94 ? -18.489 0.524 10.454 1.00 57.69 94 TYR A C 1
ATOM 745 O O . TYR A 1 94 ? -18.868 1.141 11.436 1.00 57.69 94 TYR A O 1
ATOM 753 N N . GLN A 1 95 ? -18.085 1.1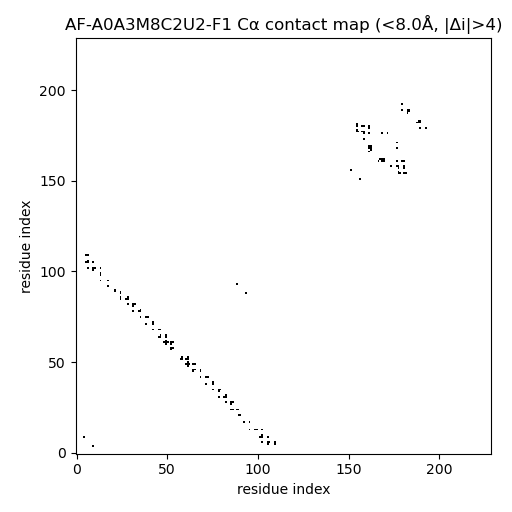25 9.328 1.00 66.31 95 GLN A N 1
ATOM 754 C CA . GLN A 1 95 ? -18.369 2.487 8.829 1.00 66.31 95 GLN A CA 1
ATOM 755 C C . GLN A 1 95 ? -17.331 2.967 7.800 1.00 66.31 95 GLN A C 1
ATOM 757 O O . GLN A 1 95 ? -17.572 3.967 7.129 1.00 66.31 95 GLN A O 1
ATOM 762 N N . LEU A 1 96 ? -16.220 2.247 7.602 1.00 76.75 96 LEU A N 1
ATOM 763 C CA . LEU A 1 96 ? -15.124 2.682 6.723 1.00 76.75 96 LEU A CA 1
ATOM 764 C C . LEU A 1 96 ? -15.208 2.129 5.291 1.00 76.75 96 LEU A C 1
ATOM 766 O O . LEU A 1 96 ? -14.246 2.225 4.532 1.00 76.75 96 LEU A O 1
ATOM 770 N N . GLY A 1 97 ? -16.352 1.561 4.895 1.00 82.25 97 GLY A N 1
ATOM 771 C CA . GLY A 1 97 ? -16.539 0.984 3.558 1.00 82.25 97 GLY A CA 1
ATOM 772 C C . GLY A 1 97 ? -16.288 1.992 2.430 1.00 82.25 97 GLY A C 1
ATOM 773 O O . GLY A 1 97 ? -15.580 1.686 1.477 1.00 82.25 97 GLY A O 1
ATOM 774 N N . LYS A 1 98 ? -16.764 3.236 2.582 1.00 85.50 98 LYS A N 1
ATOM 775 C CA . LYS A 1 98 ? -16.545 4.299 1.582 1.00 85.50 98 LYS A CA 1
ATOM 776 C C . LYS A 1 98 ? -15.074 4.697 1.469 1.00 85.50 98 LYS A C 1
ATOM 778 O O . LYS A 1 98 ? -14.600 5.029 0.385 1.00 85.50 98 LYS A O 1
ATOM 783 N N . GLU A 1 99 ? -14.349 4.729 2.580 1.00 85.69 99 GLU A N 1
ATOM 784 C CA . GLU A 1 99 ? -12.916 5.003 2.606 1.00 85.69 99 GLU A CA 1
ATOM 785 C C . GLU A 1 99 ? -12.125 3.852 1.983 1.00 85.69 99 GLU A C 1
ATOM 787 O O . GLU A 1 99 ? -11.217 4.102 1.191 1.00 85.69 99 GLU A O 1
ATOM 792 N N . LEU A 1 100 ? -12.509 2.610 2.274 1.00 88.25 100 LEU A N 1
ATOM 793 C CA . LEU A 1 100 ? -11.909 1.424 1.673 1.00 88.25 100 LEU A CA 1
ATOM 794 C C . LEU A 1 100 ? -12.139 1.388 0.154 1.00 88.25 100 LEU A C 1
ATOM 796 O O . LEU A 1 100 ? -11.213 1.092 -0.600 1.00 88.25 100 LEU A O 1
ATOM 800 N N . ASP A 1 101 ? -13.323 1.789 -0.315 1.00 89.75 101 ASP A N 1
ATOM 801 C CA . ASP A 1 101 ? -13.619 1.934 -1.744 1.00 89.75 101 ASP A CA 1
ATOM 802 C C . ASP A 1 101 ? -12.731 2.992 -2.416 1.00 89.75 101 ASP A C 1
ATOM 804 O O . ASP A 1 101 ? -12.290 2.800 -3.552 1.00 89.75 101 ASP A O 1
ATOM 808 N N . LYS A 1 102 ? -12.402 4.089 -1.718 1.00 90.06 102 LYS A N 1
ATOM 809 C CA . LYS A 1 102 ? -11.440 5.087 -2.222 1.00 90.06 102 LYS A CA 1
ATOM 810 C C . LYS A 1 102 ? -10.036 4.502 -2.342 1.00 90.06 102 LYS A C 1
ATOM 812 O O . LYS A 1 102 ? -9.382 4.737 -3.355 1.00 90.06 102 LYS A O 1
ATOM 817 N N . VAL A 1 103 ? -9.588 3.726 -1.351 1.00 91.81 103 VAL A N 1
ATOM 818 C CA . VAL A 1 103 ? -8.297 3.017 -1.413 1.00 91.81 103 VAL A CA 1
ATOM 819 C C . VAL A 1 103 ? -8.285 2.040 -2.588 1.00 91.81 103 VAL A C 1
ATOM 821 O O . VAL A 1 103 ? -7.341 2.039 -3.376 1.00 91.81 103 VAL A O 1
ATOM 824 N N . LYS A 1 104 ? -9.360 1.266 -2.769 1.00 92.06 104 LYS A N 1
ATOM 825 C CA . LYS A 1 104 ? -9.512 0.333 -3.891 1.00 92.06 104 LYS A CA 1
ATOM 826 C C . LYS A 1 104 ? -9.463 1.047 -5.242 1.00 92.06 104 LYS A C 1
ATOM 828 O O . LYS A 1 104 ? -8.746 0.606 -6.136 1.00 92.06 104 LYS A O 1
ATOM 833 N N . ALA A 1 105 ? -10.183 2.158 -5.394 1.00 92.50 105 ALA A N 1
ATOM 834 C CA . ALA A 1 105 ? -10.164 2.954 -6.619 1.00 92.50 105 ALA A CA 1
ATOM 835 C C . ALA A 1 105 ? -8.761 3.511 -6.918 1.00 92.50 105 ALA A C 1
ATOM 837 O O . ALA A 1 105 ? -8.288 3.408 -8.051 1.00 92.50 105 ALA A O 1
ATOM 838 N N . ALA A 1 106 ? -8.071 4.032 -5.899 1.00 91.62 106 ALA A N 1
ATOM 839 C CA . ALA A 1 106 ? -6.698 4.512 -6.030 1.00 91.62 106 ALA A CA 1
ATOM 840 C C . ALA A 1 106 ? -5.719 3.384 -6.397 1.00 91.62 106 ALA A C 1
ATOM 842 O O . ALA A 1 106 ? -4.812 3.602 -7.197 1.00 91.62 106 ALA A O 1
ATOM 843 N N . ALA A 1 107 ? -5.916 2.175 -5.863 1.00 92.94 107 ALA A N 1
ATOM 844 C CA . ALA A 1 107 ? -5.078 1.018 -6.172 1.00 92.94 107 ALA A CA 1
ATOM 845 C C . ALA A 1 107 ? -5.242 0.573 -7.629 1.00 92.94 107 ALA A C 1
ATOM 847 O O . ALA A 1 107 ? -4.251 0.342 -8.318 1.00 92.94 107 ALA A O 1
ATOM 848 N N . ILE A 1 108 ? -6.486 0.530 -8.118 1.00 93.75 108 ILE A N 1
ATOM 849 C CA . ILE A 1 108 ? -6.785 0.227 -9.523 1.00 93.75 108 ILE A CA 1
ATOM 850 C C . ILE A 1 108 ? -6.136 1.263 -10.446 1.00 93.75 108 ILE A C 1
ATOM 852 O O . ILE A 1 108 ? -5.556 0.892 -11.464 1.00 93.75 108 ILE A O 1
ATOM 856 N N . GLN A 1 109 ? -6.218 2.553 -10.107 1.00 93.06 109 GLN A N 1
ATOM 857 C CA . GLN A 1 109 ? -5.593 3.598 -10.918 1.00 93.06 109 GLN A CA 1
ATOM 858 C C . GLN A 1 109 ? -4.064 3.478 -10.916 1.00 93.06 109 GLN A C 1
ATOM 860 O O . GLN A 1 109 ? -3.453 3.508 -11.979 1.00 93.06 109 GLN A O 1
ATOM 865 N N . ALA A 1 110 ? -3.454 3.269 -9.748 1.00 92.56 110 ALA A N 1
ATOM 866 C CA . ALA A 1 110 ? -2.007 3.118 -9.633 1.00 92.56 110 ALA A CA 1
ATOM 867 C C . ALA A 1 110 ? -1.474 1.915 -10.431 1.00 92.56 110 ALA A C 1
ATOM 869 O O . ALA A 1 110 ? -0.399 2.003 -11.026 1.00 92.56 110 ALA A O 1
ATOM 870 N N . ASP A 1 111 ? -2.215 0.803 -10.475 1.00 94.31 111 ASP A N 1
ATOM 871 C CA . ASP A 1 111 ? -1.821 -0.353 -11.283 1.00 94.31 111 ASP A CA 1
ATOM 872 C C . ASP A 1 111 ? -1.941 -0.070 -12.787 1.00 94.31 111 ASP A C 1
ATOM 874 O O . ASP A 1 111 ? -1.015 -0.383 -13.534 1.00 94.31 111 ASP A O 1
ATOM 878 N N . LYS A 1 112 ? -3.005 0.616 -13.229 1.00 94.88 112 LYS A N 1
ATOM 879 C CA . LYS A 1 112 ? -3.131 1.070 -14.626 1.00 94.88 112 LYS A CA 1
ATOM 880 C C . LYS A 1 112 ? -1.960 1.960 -15.041 1.00 94.88 112 LYS A C 1
ATOM 882 O O . LYS A 1 112 ? -1.323 1.684 -16.056 1.00 94.88 112 LYS A O 1
ATOM 887 N N . ASP A 1 113 ? -1.635 2.963 -14.227 1.00 93.12 113 ASP A N 1
ATOM 888 C CA . ASP A 1 113 ? -0.528 3.889 -14.494 1.00 93.12 113 ASP A CA 1
ATOM 889 C C . ASP A 1 113 ? 0.819 3.148 -14.544 1.00 93.12 113 ASP A C 1
ATOM 891 O O . ASP A 1 113 ? 1.694 3.456 -15.360 1.00 93.12 113 ASP A O 1
ATOM 895 N N . ARG A 1 114 ? 1.002 2.141 -13.678 1.00 94.19 114 ARG A N 1
ATOM 896 C CA . ARG A 1 114 ? 2.199 1.291 -13.671 1.00 94.19 114 ARG A CA 1
ATOM 897 C C . ARG A 1 114 ? 2.304 0.469 -14.951 1.00 94.19 114 ARG A C 1
ATOM 899 O O . ARG A 1 114 ? 3.375 0.450 -15.553 1.00 94.19 114 ARG A O 1
ATOM 906 N N . VAL A 1 115 ? 1.227 -0.200 -15.358 1.00 96.81 115 VAL A N 1
ATOM 907 C CA . VAL A 1 115 ? 1.191 -1.011 -16.585 1.00 96.81 115 VAL A CA 1
ATOM 908 C C . VAL A 1 115 ? 1.489 -0.145 -17.807 1.00 96.81 115 VAL A C 1
ATOM 910 O O . VAL A 1 115 ? 2.327 -0.511 -18.630 1.00 96.81 115 VAL A O 1
ATOM 913 N N . GLU A 1 116 ? 0.874 1.034 -17.901 1.00 96.62 116 GLU A N 1
ATOM 914 C CA . GLU A 1 116 ? 1.139 1.976 -18.989 1.00 96.62 116 GLU A CA 1
ATOM 915 C C . GLU A 1 116 ? 2.607 2.421 -19.010 1.00 96.62 116 GLU A C 1
ATOM 917 O O . GLU A 1 116 ? 3.257 2.380 -20.058 1.00 96.62 116 GLU A O 1
ATOM 922 N N . ARG A 1 117 ? 3.171 2.771 -17.847 1.00 95.88 117 ARG A N 1
ATOM 923 C CA . ARG A 1 117 ? 4.586 3.146 -17.733 1.00 95.88 117 ARG A CA 1
ATOM 924 C C . ARG A 1 117 ? 5.516 2.019 -18.172 1.00 95.88 117 ARG A C 1
ATOM 926 O O . ARG A 1 117 ? 6.463 2.285 -18.906 1.00 95.88 117 ARG A O 1
ATOM 933 N N . VAL A 1 118 ? 5.257 0.783 -17.746 1.00 96.62 118 VAL A N 1
ATOM 934 C CA . VAL A 1 118 ? 6.055 -0.389 -18.140 1.00 96.62 118 VAL A CA 1
ATOM 935 C C . VAL A 1 118 ? 6.008 -0.586 -19.654 1.00 96.62 118 VAL A C 1
ATOM 937 O O . VAL A 1 118 ? 7.056 -0.733 -20.277 1.00 96.62 118 VAL A O 1
ATOM 940 N N . ASN A 1 119 ? 4.822 -0.505 -20.258 1.00 97.12 119 ASN A N 1
ATOM 941 C CA . ASN A 1 119 ? 4.665 -0.634 -21.706 1.00 97.12 119 ASN A CA 1
ATOM 942 C C . ASN A 1 119 ? 5.400 0.478 -22.469 1.00 97.12 119 ASN A C 1
ATOM 944 O O . ASN A 1 119 ? 6.048 0.210 -23.479 1.00 97.12 119 ASN A O 1
ATOM 948 N N . ASN A 1 120 ? 5.335 1.718 -21.982 1.00 97.38 120 ASN A N 1
ATOM 949 C CA . ASN A 1 120 ? 6.039 2.844 -22.595 1.00 97.38 120 ASN A CA 1
ATOM 950 C C . ASN A 1 120 ? 7.561 2.693 -22.488 1.00 97.38 120 ASN A C 1
ATOM 952 O O . ASN A 1 120 ? 8.260 2.906 -23.476 1.00 97.38 120 ASN A O 1
ATOM 956 N N . LEU A 1 121 ? 8.074 2.272 -21.328 1.00 97.38 121 LEU A N 1
ATOM 957 C CA . LEU A 1 121 ? 9.501 1.992 -21.143 1.00 97.38 121 LEU A CA 1
ATOM 958 C C . LEU A 1 121 ? 9.975 0.844 -22.037 1.00 97.38 121 LEU A C 1
ATOM 960 O O . LEU A 1 121 ? 11.052 0.932 -22.620 1.00 97.38 121 LEU A O 1
ATOM 964 N N . HIS A 1 122 ? 9.166 -0.206 -22.189 1.00 96.94 122 HIS A N 1
ATOM 965 C CA . HIS A 1 122 ? 9.483 -1.315 -23.081 1.00 96.94 122 HIS A CA 1
ATOM 966 C C . HIS A 1 122 ? 9.613 -0.847 -24.537 1.00 96.94 122 HIS A C 1
ATOM 968 O O . HIS A 1 122 ? 10.647 -1.083 -25.158 1.00 96.94 122 HIS A O 1
ATOM 974 N N . LYS A 1 123 ? 8.634 -0.080 -25.037 1.00 97.69 123 LYS A N 1
ATOM 975 C CA . LYS A 1 123 ? 8.682 0.514 -26.386 1.00 97.69 123 LYS A CA 1
ATOM 976 C C . LYS A 1 123 ? 9.888 1.432 -26.583 1.00 97.69 123 LYS A C 1
ATOM 978 O O . LYS A 1 123 ? 10.521 1.394 -27.633 1.00 97.69 123 LYS A O 1
ATOM 983 N N . GLN A 1 124 ? 10.222 2.256 -25.586 1.00 97.12 124 GLN A N 1
ATOM 984 C CA . GLN A 1 124 ? 11.429 3.089 -25.634 1.00 97.12 124 GLN A CA 1
ATOM 985 C C . GLN A 1 124 ? 12.696 2.228 -25.717 1.00 97.12 124 GLN A C 1
ATOM 987 O O . GLN A 1 124 ? 13.601 2.546 -26.484 1.00 97.12 124 GLN A O 1
ATOM 992 N N . GLY A 1 125 ? 12.742 1.116 -24.979 1.00 97.06 125 GLY A N 1
ATOM 993 C CA . GLY A 1 125 ? 13.822 0.136 -25.062 1.00 97.06 125 GLY A CA 1
ATOM 994 C C . GLY A 1 125 ? 13.974 -0.460 -26.464 1.00 97.06 125 GLY A C 1
ATOM 995 O O . GLY A 1 125 ? 15.085 -0.497 -26.988 1.00 97.06 125 GLY A O 1
ATOM 996 N N . GLU A 1 126 ? 12.871 -0.861 -27.101 1.00 97.94 126 GLU A N 1
ATOM 997 C CA . GLU A 1 126 ? 12.877 -1.371 -28.482 1.00 97.94 126 GLU A CA 1
ATOM 998 C C . GLU A 1 126 ? 13.357 -0.314 -29.488 1.00 97.94 126 GLU A C 1
ATOM 1000 O O . GLU A 1 126 ? 14.200 -0.597 -30.340 1.00 97.94 126 GLU A O 1
ATOM 1005 N N . GLN A 1 127 ? 12.884 0.930 -29.360 1.00 97.38 127 GLN A N 1
ATOM 1006 C CA . GLN A 1 127 ? 13.315 2.039 -30.219 1.00 97.38 127 GLN A CA 1
ATOM 1007 C C . GLN A 1 127 ? 14.815 2.325 -30.083 1.00 97.38 127 GLN A C 1
ATOM 1009 O O . GLN A 1 127 ? 15.503 2.511 -31.088 1.00 97.38 127 GLN A O 1
ATOM 1014 N N . LEU A 1 128 ? 15.339 2.328 -28.855 1.00 97.56 128 LEU A N 1
ATOM 1015 C CA . LEU A 1 128 ? 16.770 2.508 -28.605 1.00 97.56 128 LEU A CA 1
ATOM 1016 C C . LEU A 1 128 ? 17.593 1.339 -29.159 1.00 97.56 128 LEU A C 1
ATOM 1018 O O . LEU A 1 128 ? 18.658 1.563 -29.733 1.00 97.56 128 LEU A O 1
ATOM 1022 N N . ALA A 1 129 ? 17.100 0.103 -29.045 1.00 97.19 129 ALA A N 1
ATOM 1023 C CA . ALA A 1 12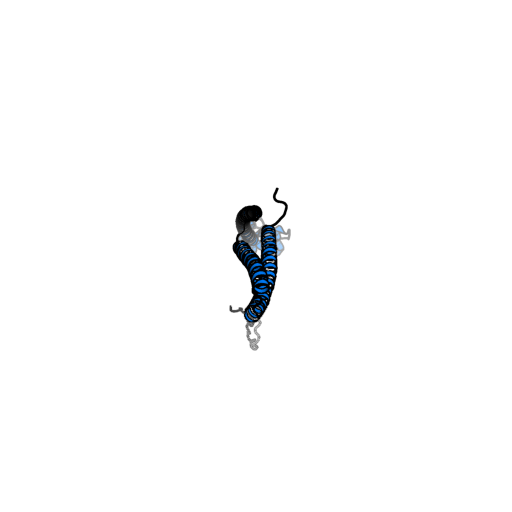9 ? 17.759 -1.062 -29.631 1.00 97.19 129 ALA A CA 1
ATOM 1024 C C . ALA A 1 129 ? 17.871 -0.941 -31.160 1.00 97.19 129 ALA A C 1
ATOM 1026 O O . ALA A 1 129 ? 18.943 -1.200 -31.715 1.00 97.19 129 ALA A O 1
ATOM 1027 N N . GLN A 1 130 ? 16.811 -0.468 -31.827 1.00 97.44 130 GLN A N 1
ATOM 1028 C CA . GLN A 1 130 ? 16.837 -0.207 -33.267 1.00 97.44 130 GLN A CA 1
ATOM 1029 C C . GLN A 1 130 ? 17.845 0.891 -33.628 1.00 97.44 130 GLN A C 1
ATOM 1031 O O . GLN A 1 130 ? 18.665 0.703 -34.523 1.00 97.44 130 GLN A O 1
ATOM 1036 N N . GLN A 1 131 ? 17.856 2.005 -32.890 1.00 97.38 131 GLN A N 1
ATOM 1037 C CA . GLN A 1 131 ? 18.829 3.082 -33.113 1.00 97.38 131 GLN A CA 1
ATOM 1038 C C . GLN A 1 131 ? 20.276 2.597 -32.959 1.00 97.38 131 GLN A C 1
ATOM 1040 O O . GLN A 1 131 ? 21.147 2.986 -33.737 1.00 97.38 131 GLN A O 1
ATOM 1045 N N . ILE A 1 132 ? 20.545 1.724 -31.984 1.00 97.12 132 ILE A N 1
ATOM 1046 C CA . ILE A 1 132 ? 21.867 1.113 -31.804 1.00 97.12 132 ILE A CA 1
ATOM 1047 C C . ILE A 1 132 ? 22.231 0.234 -33.007 1.00 97.12 132 ILE A C 1
ATOM 1049 O O . ILE A 1 132 ? 23.376 0.287 -33.458 1.00 97.12 132 ILE A O 1
ATOM 1053 N N . ALA A 1 133 ? 21.296 -0.564 -33.527 1.00 97.31 133 ALA A N 1
ATOM 1054 C CA . ALA A 1 133 ? 21.530 -1.390 -34.710 1.00 97.31 133 ALA A CA 1
ATOM 1055 C C . ALA A 1 133 ? 21.860 -0.527 -35.941 1.00 97.31 133 ALA A C 1
ATOM 1057 O O . ALA A 1 133 ? 22.887 -0.747 -36.587 1.00 97.31 133 ALA A O 1
ATOM 1058 N N . ASP A 1 134 ? 21.071 0.519 -36.191 1.00 96.81 134 ASP A N 1
ATOM 1059 C CA . ASP A 1 134 ? 21.286 1.446 -37.307 1.00 96.81 134 ASP A CA 1
ATOM 1060 C C . ASP A 1 134 ? 22.640 2.166 -37.194 1.00 96.81 134 ASP A C 1
ATOM 1062 O O . ASP A 1 134 ? 23.370 2.315 -38.177 1.00 96.81 134 ASP A O 1
ATOM 1066 N N . LEU A 1 135 ? 23.014 2.602 -35.985 1.00 97.38 135 LEU A N 1
ATOM 1067 C CA . LEU A 1 135 ? 24.307 3.244 -35.734 1.00 97.38 135 LEU A CA 1
ATOM 1068 C C . LEU A 1 135 ? 25.483 2.278 -35.915 1.00 97.38 135 LEU A C 1
ATOM 1070 O O . LEU A 1 135 ? 26.521 2.685 -36.440 1.00 97.38 135 LEU A O 1
ATOM 1074 N N . LYS A 1 136 ? 25.335 1.005 -35.526 1.00 96.62 136 LYS A N 1
ATOM 1075 C CA . LYS A 1 136 ? 26.353 -0.027 -35.778 1.00 96.62 136 LYS A CA 1
ATOM 1076 C C . LYS A 1 136 ? 26.560 -0.242 -37.274 1.00 96.62 136 LYS A C 1
ATOM 1078 O O . LYS A 1 136 ? 27.702 -0.187 -37.719 1.00 96.62 136 LYS A O 1
ATOM 1083 N N . MET A 1 137 ? 25.478 -0.371 -38.044 1.00 96.44 137 MET A N 1
ATOM 1084 C CA . MET A 1 137 ? 25.559 -0.492 -39.504 1.00 96.44 137 MET A CA 1
ATOM 1085 C C . MET A 1 137 ? 26.237 0.727 -40.139 1.00 96.44 137 MET A C 1
ATOM 1087 O O . MET A 1 137 ? 27.143 0.577 -40.956 1.00 96.44 137 MET A O 1
ATOM 1091 N N . LYS A 1 138 ? 25.866 1.947 -39.723 1.00 96.00 138 LYS A N 1
ATOM 1092 C CA . LYS A 1 138 ? 26.515 3.178 -40.206 1.00 96.00 138 LYS A CA 1
ATOM 1093 C C . LYS A 1 138 ? 28.007 3.204 -39.887 1.00 96.00 138 LYS A C 1
ATOM 1095 O O . LYS A 1 138 ? 28.803 3.577 -40.741 1.00 96.00 138 LYS A O 1
ATOM 1100 N N . ARG A 1 139 ? 28.399 2.797 -38.675 1.00 95.69 139 ARG A N 1
ATOM 1101 C CA . ARG A 1 139 ? 29.812 2.707 -38.285 1.00 95.69 139 ARG A CA 1
ATOM 1102 C C . ARG A 1 139 ? 30.568 1.719 -39.171 1.00 95.69 139 ARG A C 1
ATOM 1104 O O . ARG A 1 139 ? 31.671 2.033 -39.606 1.00 95.69 139 ARG A O 1
ATOM 1111 N N . GLU A 1 140 ? 30.004 0.541 -39.413 1.00 96.50 140 GLU A N 1
ATOM 1112 C CA . GLU A 1 140 ? 30.617 -0.480 -40.267 1.00 96.50 140 GLU A CA 1
ATOM 1113 C C . GLU A 1 140 ? 30.783 0.016 -41.706 1.00 96.50 140 GLU A C 1
ATOM 1115 O O . GLU A 1 140 ? 31.867 -0.133 -42.269 1.00 96.50 140 GLU A O 1
ATOM 1120 N N . GLN A 1 141 ? 29.770 0.695 -42.253 1.00 95.75 141 GLN A N 1
ATOM 1121 C CA . GLN A 1 141 ? 29.851 1.311 -43.578 1.00 95.75 141 GLN A CA 1
ATOM 1122 C C . GLN A 1 141 ? 30.960 2.369 -43.644 1.00 95.75 141 GLN A C 1
ATOM 1124 O O . GLN A 1 141 ? 31.807 2.311 -44.527 1.00 95.75 141 GLN A O 1
ATOM 1129 N N . VAL A 1 142 ? 31.023 3.284 -42.672 1.00 95.25 142 VAL A N 1
ATOM 1130 C CA . VAL A 1 142 ? 32.075 4.315 -42.623 1.00 95.25 142 VAL A CA 1
ATOM 1131 C C . VAL A 1 142 ? 33.468 3.689 -42.508 1.00 95.25 142 VAL A C 1
ATOM 1133 O O . VAL A 1 142 ? 34.410 4.156 -43.142 1.00 95.25 142 VAL A O 1
ATOM 1136 N N . MET A 1 143 ? 33.618 2.615 -41.729 1.00 93.56 143 MET A N 1
ATOM 1137 C CA . MET A 1 143 ? 34.887 1.888 -41.625 1.00 93.56 143 MET A CA 1
ATOM 1138 C C . MET A 1 143 ? 35.285 1.218 -42.945 1.00 93.56 143 MET A C 1
ATOM 1140 O O . MET A 1 143 ? 36.474 1.179 -43.272 1.00 93.56 143 MET A O 1
ATOM 1144 N N . LEU A 1 144 ? 34.314 0.687 -43.694 1.00 93.25 144 LEU A N 1
ATOM 1145 C CA . LEU A 1 144 ? 34.543 0.127 -45.023 1.00 93.25 144 LEU A CA 1
ATOM 1146 C C . LEU A 1 144 ? 34.969 1.222 -46.007 1.00 93.25 144 LEU A C 1
ATOM 1148 O O . LEU A 1 144 ? 36.005 1.075 -46.652 1.00 93.25 144 LEU A O 1
ATOM 1152 N N . ASP A 1 145 ? 34.232 2.331 -46.062 1.00 89.81 145 ASP A N 1
ATOM 1153 C CA . ASP A 1 145 ? 34.518 3.467 -46.945 1.00 89.81 145 ASP A CA 1
ATOM 1154 C C . ASP A 1 145 ? 35.890 4.079 -46.644 1.00 89.81 145 ASP A C 1
ATOM 1156 O O . ASP A 1 145 ? 36.664 4.366 -47.560 1.00 89.81 145 ASP A O 1
ATOM 1160 N N . TRP A 1 146 ? 36.234 4.214 -45.357 1.00 90.00 146 TRP A N 1
ATOM 1161 C CA . TRP A 1 146 ? 37.562 4.643 -44.926 1.00 90.00 146 TRP A CA 1
ATOM 1162 C C . TRP A 1 146 ? 38.643 3.669 -45.394 1.00 90.00 146 TRP A C 1
ATOM 1164 O O . TRP A 1 146 ? 39.648 4.105 -45.945 1.00 90.00 146 TRP A O 1
ATOM 1174 N N . ARG A 1 147 ? 38.441 2.353 -45.228 1.00 86.00 147 ARG A N 1
ATOM 1175 C CA . ARG A 1 147 ? 39.417 1.340 -45.661 1.00 86.00 147 ARG A CA 1
ATOM 1176 C C . ARG A 1 147 ? 39.634 1.385 -47.171 1.00 86.00 147 ARG A C 1
ATOM 1178 O O . ARG A 1 147 ? 40.782 1.367 -47.608 1.00 86.00 147 ARG A O 1
ATOM 1185 N N . VAL A 1 148 ? 38.552 1.458 -47.948 1.00 84.81 148 VAL A N 1
ATOM 1186 C CA . VAL A 1 148 ? 38.612 1.572 -49.411 1.00 84.81 148 VAL A CA 1
ATOM 1187 C C . VAL A 1 148 ? 39.368 2.840 -49.800 1.00 84.81 148 VAL A C 1
ATOM 1189 O O . VAL A 1 148 ? 40.357 2.742 -50.524 1.00 84.81 148 VAL A O 1
ATOM 1192 N N . SER A 1 149 ? 38.978 3.993 -49.250 1.00 82.62 149 SER A N 1
ATOM 1193 C CA . SER A 1 149 ? 39.610 5.290 -49.541 1.00 82.62 149 SER A CA 1
ATOM 1194 C C . SER A 1 149 ? 41.080 5.345 -49.122 1.00 82.62 149 SER A C 1
ATOM 1196 O O . SER A 1 149 ? 41.895 5.944 -49.811 1.00 82.62 149 SER A O 1
ATOM 1198 N N . TYR A 1 150 ? 41.444 4.704 -48.009 1.00 78.69 150 TYR A N 1
ATOM 1199 C CA . TYR A 1 150 ? 42.830 4.623 -47.550 1.00 78.69 150 TYR A CA 1
ATOM 1200 C C . TYR A 1 150 ? 43.690 3.745 -48.470 1.00 78.69 150 TYR A C 1
ATOM 1202 O O . TYR A 1 150 ? 44.850 4.057 -48.717 1.00 78.69 150 TYR A O 1
ATOM 1210 N N . SER A 1 151 ? 43.130 2.642 -48.979 1.00 74.06 151 SER A N 1
ATOM 1211 C CA . SER A 1 151 ? 43.855 1.690 -49.833 1.00 74.06 151 SER A CA 1
ATOM 1212 C C . SER A 1 151 ? 43.957 2.101 -51.303 1.00 74.06 151 SER A C 1
ATOM 1214 O O . SER A 1 151 ? 44.841 1.621 -52.009 1.00 74.06 151 SER A O 1
ATOM 1216 N N . ARG A 1 152 ? 43.050 2.964 -51.772 1.00 75.44 152 ARG A N 1
ATOM 1217 C CA . ARG A 1 152 ? 42.926 3.353 -53.175 1.00 75.44 152 ARG A CA 1
ATOM 1218 C C . ARG A 1 152 ? 43.310 4.818 -53.331 1.00 75.44 152 ARG A C 1
ATOM 1220 O O . ARG A 1 152 ? 42.484 5.710 -53.168 1.00 75.44 152 ARG A O 1
ATOM 1227 N N . THR A 1 153 ? 44.589 5.053 -53.596 1.00 79.19 153 THR A N 1
ATOM 1228 C CA . THR A 1 153 ? 45.111 6.395 -53.859 1.00 79.19 153 THR A CA 1
ATOM 1229 C C . THR A 1 153 ? 44.758 6.835 -55.280 1.00 79.19 153 THR A C 1
ATOM 1231 O O . THR A 1 153 ? 44.617 6.008 -56.183 1.00 79.19 153 THR A O 1
ATOM 1234 N N . THR A 1 154 ? 44.637 8.143 -55.505 1.00 80.94 154 THR A N 1
ATOM 1235 C CA . THR A 1 154 ? 44.417 8.702 -56.850 1.00 80.94 154 THR A CA 1
ATOM 1236 C C . THR A 1 154 ? 45.530 8.279 -57.810 1.00 80.94 154 THR A C 1
ATOM 1238 O O . THR A 1 154 ? 45.286 8.024 -58.986 1.00 80.94 154 THR A O 1
ATOM 1241 N N . GLU A 1 155 ? 46.754 8.142 -57.298 1.00 84.12 155 GLU A N 1
ATOM 1242 C CA . GLU A 1 155 ? 47.900 7.626 -58.033 1.00 84.12 155 GLU A CA 1
ATOM 1243 C C . GLU A 1 155 ? 47.645 6.219 -58.571 1.00 84.12 155 GLU A C 1
ATOM 1245 O O . GLU A 1 155 ? 47.860 6.003 -59.760 1.00 84.12 155 GLU A O 1
ATOM 1250 N N . MET A 1 156 ? 47.142 5.295 -57.739 1.00 81.75 156 MET A N 1
ATOM 1251 C CA . MET A 1 156 ? 46.804 3.922 -58.144 1.00 81.75 156 MET A CA 1
ATOM 1252 C C . MET A 1 156 ? 45.778 3.893 -59.279 1.00 81.75 156 MET A C 1
ATOM 1254 O O . MET A 1 156 ? 45.945 3.146 -60.243 1.00 81.75 156 MET A O 1
ATOM 1258 N N . ASP A 1 157 ? 44.741 4.730 -59.194 1.00 83.81 157 ASP A N 1
ATOM 1259 C CA . ASP A 1 157 ? 43.697 4.814 -60.225 1.00 83.81 157 ASP A CA 1
ATOM 1260 C C . ASP A 1 157 ? 44.218 5.346 -61.564 1.00 83.81 157 ASP A C 1
ATOM 1262 O O . ASP A 1 157 ? 43.672 5.033 -62.624 1.00 83.81 157 ASP A O 1
ATOM 1266 N N . LEU A 1 158 ? 45.305 6.114 -61.527 1.00 87.69 158 LEU A N 1
ATOM 1267 C CA . LEU A 1 158 ? 45.931 6.718 -62.694 1.00 87.69 158 LEU A CA 1
ATOM 1268 C C . LEU A 1 158 ? 47.168 5.947 -63.181 1.00 87.69 158 LEU A C 1
ATOM 1270 O O . LEU A 1 158 ? 47.731 6.317 -64.209 1.00 87.69 158 LEU A O 1
ATOM 1274 N N . VAL A 1 159 ? 47.590 4.851 -62.530 1.00 87.38 159 VAL A N 1
ATOM 1275 C CA . VAL A 1 159 ? 48.781 4.066 -62.940 1.00 87.38 159 VAL A CA 1
ATOM 1276 C C . VAL A 1 159 ? 48.750 3.699 -64.426 1.00 87.38 159 VAL A C 1
ATOM 1278 O O . VAL A 1 159 ? 49.782 3.736 -65.098 1.00 87.38 159 VAL A O 1
ATOM 1281 N N . GLY A 1 160 ? 47.567 3.388 -64.962 1.00 84.88 160 GLY A N 1
ATOM 1282 C CA . GLY A 1 160 ? 47.384 3.025 -66.368 1.00 84.88 160 GLY A CA 1
ATOM 1283 C C . GLY A 1 160 ? 47.704 4.142 -67.368 1.00 84.88 160 GLY A C 1
ATOM 1284 O O . GLY A 1 160 ? 47.992 3.841 -68.525 1.00 84.88 160 GLY A O 1
ATOM 1285 N N . ILE A 1 161 ? 47.699 5.411 -66.941 1.00 89.81 161 ILE A N 1
ATOM 1286 C CA . ILE A 1 161 ? 48.038 6.546 -67.810 1.00 89.81 161 ILE A CA 1
ATOM 1287 C C . ILE A 1 161 ? 49.525 6.923 -67.765 1.00 89.81 161 ILE A C 1
ATOM 1289 O O . ILE A 1 161 ? 49.952 7.763 -68.552 1.00 89.81 161 ILE A O 1
ATOM 1293 N N . ALA A 1 162 ? 50.334 6.288 -66.906 1.00 89.81 162 ALA A N 1
ATOM 1294 C CA . ALA A 1 162 ? 51.747 6.637 -66.725 1.00 89.81 162 ALA A CA 1
ATOM 1295 C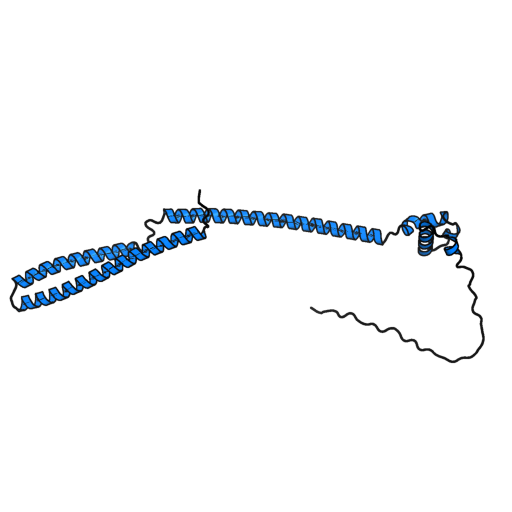 C . ALA A 1 162 ? 52.539 6.636 -68.046 1.00 89.81 162 ALA A C 1
ATOM 1297 O O . ALA A 1 162 ? 53.300 7.564 -68.306 1.00 89.81 162 ALA A O 1
ATOM 1298 N N . SER A 1 163 ? 52.309 5.649 -68.921 1.00 88.12 163 SER A N 1
ATOM 1299 C CA . SER A 1 163 ? 52.969 5.543 -70.235 1.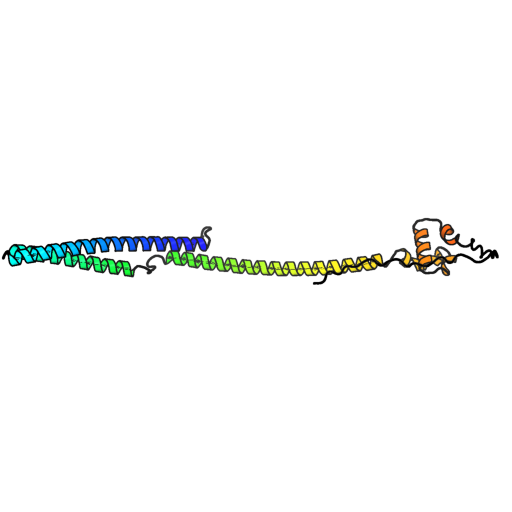00 88.12 163 SER A CA 1
ATOM 1300 C C . SER A 1 163 ? 52.557 6.625 -71.238 1.00 88.12 163 SER A C 1
ATOM 1302 O O . SER A 1 163 ? 53.249 6.826 -72.232 1.00 88.12 163 SER A O 1
ATOM 1304 N N . TYR A 1 164 ? 51.426 7.296 -71.004 1.00 89.81 164 TYR A N 1
ATOM 1305 C CA . TYR A 1 164 ? 50.959 8.424 -71.813 1.00 89.81 164 TYR A CA 1
ATOM 1306 C C . TYR A 1 164 ? 51.476 9.766 -71.286 1.00 89.81 164 TYR A C 1
ATOM 1308 O O . TYR A 1 164 ? 51.545 10.724 -72.051 1.00 89.81 164 TYR A O 1
ATOM 1316 N N . ILE A 1 165 ? 51.844 9.834 -70.002 1.00 88.88 165 ILE A N 1
ATOM 1317 C CA . ILE A 1 165 ? 52.542 10.983 -69.412 1.00 88.88 165 ILE A CA 1
ATOM 1318 C C . ILE A 1 165 ? 53.987 11.018 -69.926 1.00 88.88 165 ILE A C 1
ATOM 1320 O O . ILE A 1 165 ? 54.451 12.064 -70.369 1.00 88.88 165 ILE A O 1
ATOM 1324 N N . ASP A 1 166 ? 54.680 9.874 -69.906 1.00 87.62 166 ASP A N 1
ATOM 1325 C CA . ASP A 1 166 ? 56.019 9.725 -70.480 1.00 87.62 166 ASP A CA 1
ATOM 1326 C C . ASP A 1 166 ? 56.242 8.283 -70.984 1.00 87.62 166 ASP A C 1
ATOM 1328 O O . ASP A 1 166 ? 56.021 7.332 -70.226 1.00 87.62 166 ASP A O 1
ATOM 1332 N N . PRO A 1 167 ? 56.726 8.070 -72.223 1.00 86.44 167 PRO A N 1
ATOM 1333 C CA . PRO A 1 167 ? 56.982 6.730 -72.755 1.00 86.44 167 PRO A CA 1
ATOM 1334 C C . PRO A 1 167 ? 57.937 5.878 -71.898 1.00 86.44 167 PRO A C 1
ATOM 1336 O O . PRO A 1 167 ? 57.767 4.653 -71.824 1.00 86.44 167 PRO A O 1
ATOM 1339 N N . ARG A 1 168 ? 58.902 6.511 -71.205 1.00 89.06 168 ARG A N 1
ATOM 1340 C CA . ARG A 1 168 ? 59.857 5.858 -70.284 1.00 89.06 168 ARG A CA 1
ATOM 1341 C C . ARG A 1 168 ? 59.144 5.172 -69.120 1.00 89.06 168 ARG A C 1
ATOM 1343 O O . ARG A 1 168 ? 59.653 4.194 -68.574 1.00 89.06 168 ARG A O 1
ATOM 1350 N N . ALA A 1 169 ? 57.935 5.620 -68.781 1.00 88.06 169 ALA A N 1
ATOM 1351 C CA . ALA A 1 169 ? 57.149 5.060 -67.694 1.00 88.06 169 ALA A CA 1
ATOM 1352 C C . ALA A 1 169 ? 56.683 3.616 -67.945 1.00 88.06 169 ALA A C 1
ATOM 1354 O O . ALA A 1 169 ? 56.310 2.921 -67.003 1.00 88.06 169 ALA A O 1
ATOM 1355 N N . THR A 1 170 ? 56.717 3.128 -69.190 1.00 86.88 170 THR A N 1
ATOM 1356 C CA . THR A 1 170 ? 56.284 1.762 -69.538 1.00 86.88 170 THR A CA 1
ATOM 1357 C C . THR A 1 170 ? 57.069 0.694 -68.767 1.00 86.88 170 THR A C 1
ATOM 1359 O O . THR A 1 170 ? 56.476 -0.282 -68.301 1.00 86.88 170 THR A O 1
ATOM 1362 N N . ALA A 1 171 ? 58.371 0.926 -68.568 1.00 88.12 171 ALA A N 1
ATOM 1363 C CA . ALA A 1 171 ? 59.295 0.014 -67.892 1.00 88.12 171 ALA A CA 1
ATOM 1364 C C . ALA A 1 171 ? 59.305 0.140 -66.355 1.00 88.12 171 ALA A C 1
ATOM 1366 O O . ALA A 1 171 ? 59.962 -0.655 -65.690 1.00 88.12 171 ALA A O 1
ATOM 1367 N N . LEU A 1 172 ? 58.587 1.115 -65.788 1.00 88.81 172 LEU A N 1
ATOM 1368 C CA . LEU A 1 172 ? 58.562 1.357 -64.345 1.00 88.81 172 LEU A CA 1
ATOM 1369 C C . LEU A 1 172 ? 57.715 0.315 -63.596 1.00 88.81 172 LEU A C 1
ATOM 1371 O O . LEU A 1 172 ? 56.673 -0.147 -64.089 1.00 88.81 172 LEU A O 1
ATOM 1375 N N . SER A 1 173 ? 58.130 0.002 -62.368 1.00 90.38 173 SER A N 1
ATOM 1376 C CA . SER A 1 173 ? 57.330 -0.758 -61.403 1.00 90.38 173 SER A CA 1
ATOM 1377 C C . SER A 1 173 ? 56.081 0.018 -60.964 1.00 90.38 173 SER A C 1
ATOM 1379 O O . SER A 1 173 ? 55.953 1.219 -61.203 1.00 90.38 173 SER A O 1
ATOM 1381 N N . LEU A 1 174 ? 55.136 -0.663 -60.309 1.00 86.00 174 LEU A N 1
ATOM 1382 C CA . LEU A 1 174 ? 53.890 -0.048 -59.837 1.00 86.00 174 LEU A CA 1
ATOM 1383 C C . LEU A 1 174 ? 54.153 1.158 -58.915 1.00 86.00 174 LEU A C 1
ATOM 1385 O O . LEU A 1 174 ? 53.632 2.242 -59.154 1.00 86.00 174 LEU A O 1
ATOM 1389 N N . THR A 1 175 ? 55.035 0.998 -57.927 1.00 85.75 175 THR A N 1
ATOM 1390 C CA . THR A 1 175 ? 55.396 2.055 -56.967 1.00 85.75 175 THR A CA 1
ATOM 1391 C C . THR A 1 175 ? 56.096 3.245 -57.633 1.00 85.75 175 THR A C 1
ATOM 1393 O O . THR A 1 175 ? 55.900 4.400 -57.246 1.00 85.75 175 THR A O 1
ATOM 1396 N N . GLU A 1 176 ? 56.896 2.987 -58.668 1.00 89.56 176 GLU A N 1
ATOM 1397 C CA . GLU A 1 176 ? 57.552 4.031 -59.460 1.00 89.56 176 GLU A CA 1
ATOM 1398 C C . GLU A 1 176 ? 56.550 4.790 -60.335 1.00 89.56 176 GLU A C 1
ATOM 1400 O O . GLU A 1 176 ? 56.603 6.018 -60.391 1.00 89.56 176 GLU A O 1
ATOM 1405 N N . LYS A 1 177 ? 55.590 4.086 -60.951 1.00 90.00 177 LYS A N 1
ATOM 1406 C CA . LYS A 1 177 ? 54.481 4.703 -61.697 1.00 90.00 177 LYS A CA 1
ATOM 1407 C C . LYS A 1 177 ? 53.623 5.583 -60.793 1.00 90.00 177 LYS A C 1
ATOM 1409 O O . LYS A 1 177 ? 53.326 6.712 -61.168 1.00 90.00 177 LYS A O 1
ATOM 1414 N N . GLU A 1 178 ? 53.287 5.117 -59.591 1.00 88.75 178 GLU A N 1
ATOM 1415 C CA . GLU A 1 178 ? 52.563 5.920 -58.596 1.00 88.75 178 GLU A CA 1
ATOM 1416 C C . GLU A 1 178 ? 53.337 7.189 -58.209 1.00 88.75 178 GLU A C 1
ATOM 1418 O O . GLU A 1 178 ? 52.766 8.276 -58.152 1.00 88.75 178 GLU A O 1
ATOM 1423 N N . THR A 1 179 ? 54.650 7.078 -57.984 1.00 87.62 179 THR A N 1
ATOM 1424 C CA . THR A 1 179 ? 55.498 8.228 -57.623 1.00 87.62 179 THR A CA 1
ATOM 1425 C C . THR A 1 179 ? 55.603 9.242 -58.764 1.00 87.62 179 THR A C 1
ATOM 1427 O O . THR A 1 179 ? 55.512 10.448 -58.522 1.00 87.62 179 THR A O 1
ATOM 1430 N N . LEU A 1 180 ? 55.754 8.767 -60.004 1.00 90.25 180 LEU A N 1
ATOM 1431 C CA . LEU A 1 180 ? 55.728 9.605 -61.202 1.00 90.25 180 LEU A CA 1
ATOM 1432 C C . LEU A 1 180 ? 54.395 10.355 -61.319 1.00 90.25 180 LEU A C 1
ATOM 1434 O O . LEU A 1 180 ? 54.389 11.566 -61.529 1.00 90.25 180 LEU A O 1
ATOM 1438 N N . ILE A 1 181 ? 53.272 9.654 -61.139 1.00 91.12 181 ILE A N 1
ATOM 1439 C CA . ILE A 1 181 ? 51.933 10.250 -61.203 1.00 91.12 181 ILE A CA 1
ATOM 1440 C C . ILE A 1 181 ? 51.731 11.276 -60.092 1.00 91.12 181 ILE A C 1
ATOM 1442 O O . ILE A 1 181 ? 51.194 12.344 -60.363 1.00 91.12 181 ILE A O 1
ATOM 1446 N N . ARG A 1 182 ? 52.195 11.006 -58.866 1.00 89.38 182 ARG A N 1
ATOM 1447 C CA . ARG A 1 182 ? 52.140 11.977 -57.765 1.00 89.38 182 ARG A CA 1
ATOM 1448 C C . ARG A 1 182 ? 52.843 13.283 -58.128 1.00 89.38 182 ARG A C 1
ATOM 1450 O O . ARG A 1 182 ? 52.252 14.344 -57.955 1.00 89.38 182 ARG A O 1
ATOM 1457 N N . LYS A 1 183 ? 54.070 13.194 -58.653 1.00 88.81 183 LYS A N 1
ATOM 1458 C CA . LYS A 1 183 ? 54.851 14.360 -59.102 1.00 88.81 183 LYS A CA 1
ATOM 1459 C C . LYS A 1 183 ? 54.177 15.096 -60.260 1.00 88.81 183 LYS A C 1
ATOM 1461 O O . LYS A 1 183 ? 54.117 16.319 -60.277 1.00 88.81 183 LYS A O 1
ATOM 1466 N N . TRP A 1 184 ? 53.623 14.350 -61.213 1.00 90.44 184 TRP A N 1
ATOM 1467 C CA . TRP A 1 184 ? 52.881 14.931 -62.328 1.00 90.44 184 TRP A CA 1
ATOM 1468 C C . TRP A 1 184 ? 51.617 15.672 -61.854 1.00 90.44 184 TRP A C 1
ATOM 1470 O O . TRP A 1 184 ? 51.377 16.803 -62.270 1.00 90.44 184 TRP A O 1
ATOM 1480 N N . MET A 1 185 ? 50.846 15.087 -60.929 1.00 89.69 185 MET A N 1
ATOM 1481 C CA . MET A 1 185 ? 49.659 15.720 -60.338 1.00 89.69 185 MET A CA 1
ATOM 1482 C C . MET A 1 185 ? 49.993 16.942 -59.473 1.00 89.69 185 MET A C 1
ATOM 1484 O O . MET A 1 185 ? 49.171 17.854 -59.391 1.00 89.69 185 MET A O 1
ATOM 1488 N N . SER A 1 186 ? 51.170 16.988 -58.834 1.00 87.75 186 SER A N 1
ATOM 1489 C CA . SER A 1 186 ? 51.617 18.156 -58.059 1.00 87.75 186 SER A CA 1
ATOM 1490 C C . SER A 1 186 ? 52.136 19.308 -58.928 1.00 87.75 186 SER A C 1
ATOM 1492 O O . SER A 1 186 ? 52.413 20.385 -58.401 1.00 87.75 186 SER A O 1
ATOM 1494 N N . GLY A 1 187 ? 52.228 19.117 -60.250 1.00 81.62 187 GLY A N 1
ATOM 1495 C CA . GLY A 1 187 ? 52.764 20.112 -61.182 1.00 81.62 187 GLY A CA 1
ATOM 1496 C C . GLY A 1 187 ? 54.289 20.238 -61.135 1.00 81.62 187 GLY A C 1
ATOM 1497 O O . GLY A 1 187 ? 54.835 21.202 -61.670 1.00 81.62 187 GLY A O 1
ATOM 1498 N N . GLU A 1 188 ? 54.978 19.289 -60.496 1.00 84.50 188 GLU A N 1
ATOM 1499 C CA . GLU A 1 188 ? 56.438 19.207 -60.498 1.00 84.50 188 GLU A CA 1
ATOM 1500 C C . GLU A 1 188 ? 56.958 18.701 -61.850 1.00 84.50 188 GLU A C 1
ATOM 1502 O O . GLU A 1 188 ? 56.313 17.913 -62.549 1.00 84.50 188 GLU A O 1
ATOM 1507 N N . THR A 1 189 ? 58.170 19.121 -62.216 1.00 83.50 189 THR A N 1
ATOM 1508 C CA . THR A 1 189 ? 58.835 18.623 -63.421 1.00 83.50 189 THR A CA 1
ATOM 1509 C C . THR A 1 189 ? 59.131 17.130 -63.273 1.00 83.50 189 THR A C 1
ATOM 1511 O O . THR A 1 189 ? 59.856 16.704 -62.373 1.00 83.50 189 THR A O 1
ATOM 1514 N N . ILE A 1 190 ? 58.616 16.320 -64.200 1.00 84.50 190 ILE A N 1
ATOM 1515 C CA . ILE A 1 190 ? 58.837 14.865 -64.201 1.00 84.50 190 ILE A CA 1
ATOM 1516 C C . ILE A 1 190 ? 60.291 14.474 -64.516 1.00 84.50 190 ILE A C 1
ATOM 1518 O O . ILE A 1 190 ? 60.706 13.361 -64.209 1.00 84.50 190 ILE A O 1
ATOM 1522 N N . GLU A 1 191 ? 61.101 15.384 -65.063 1.00 83.81 191 GLU A N 1
ATOM 1523 C CA . GLU A 1 191 ? 62.525 15.134 -65.330 1.00 83.81 191 GLU A CA 1
ATOM 1524 C C . GLU A 1 191 ? 63.329 14.871 -64.052 1.00 83.81 191 GLU A C 1
ATOM 1526 O O . GLU A 1 191 ? 64.235 14.041 -64.066 1.00 83.81 191 GLU A O 1
ATOM 1531 N N . ASP A 1 192 ? 62.954 15.459 -62.913 1.00 76.75 192 ASP A N 1
ATOM 1532 C CA . ASP A 1 192 ? 63.600 15.206 -61.614 1.00 76.75 192 ASP A CA 1
ATOM 1533 C C . ASP A 1 192 ? 63.361 13.774 -61.098 1.00 76.75 192 ASP A C 1
ATOM 1535 O O . ASP A 1 192 ? 64.036 13.291 -60.187 1.00 76.75 192 ASP A O 1
ATOM 1539 N N . PHE A 1 193 ? 62.350 13.083 -61.634 1.00 81.31 193 PHE A N 1
ATOM 1540 C CA . PHE A 1 193 ? 62.112 11.667 -61.360 1.00 81.31 193 PHE A CA 1
ATOM 1541 C C . PHE A 1 193 ? 63.052 10.772 -62.177 1.00 81.31 193 PHE A C 1
ATOM 1543 O O . PHE A 1 193 ? 63.627 9.833 -61.630 1.00 81.31 193 PHE A O 1
ATOM 1550 N N . PHE A 1 194 ? 63.248 11.086 -63.460 1.00 82.38 194 PHE A N 1
ATOM 1551 C CA . PHE A 1 194 ? 64.066 10.284 -64.377 1.00 82.38 194 PHE A CA 1
ATOM 1552 C C . PHE A 1 194 ? 65.561 10.634 -64.362 1.00 82.38 194 PHE A C 1
ATOM 1554 O O . PHE A 1 194 ? 66.372 9.855 -64.849 1.00 82.38 194 PHE A O 1
ATOM 1561 N N . SER A 1 195 ? 65.952 11.765 -63.777 1.00 74.25 195 SER A N 1
ATOM 1562 C CA . SER A 1 195 ? 67.350 12.226 -63.702 1.00 74.25 195 SER A CA 1
ATOM 1563 C C . SER A 1 195 ? 68.204 11.513 -62.644 1.00 74.25 195 SER A C 1
ATOM 1565 O O . SER A 1 195 ? 69.397 11.790 -62.525 1.00 74.25 195 SER A O 1
ATOM 1567 N N . LYS A 1 196 ? 67.655 10.529 -61.920 1.00 61.41 196 LYS A N 1
ATOM 1568 C CA . LYS A 1 196 ? 68.450 9.594 -61.106 1.00 61.41 196 LYS A CA 1
ATOM 1569 C C . LYS A 1 196 ? 68.842 8.351 -61.909 1.00 61.41 196 LYS A C 1
ATOM 1571 O O . LYS A 1 196 ? 68.388 7.252 -61.604 1.00 61.41 196 LYS A O 1
ATOM 1576 N N . SER A 1 197 ? 69.714 8.502 -62.904 1.00 47.78 197 SER A N 1
ATOM 1577 C CA . SER A 1 197 ? 70.373 7.345 -63.528 1.00 47.78 197 SER A CA 1
ATOM 1578 C C . SER A 1 197 ? 71.752 7.624 -64.127 1.00 47.78 197 SER A C 1
ATOM 1580 O O . SER A 1 197 ? 72.087 6.987 -65.112 1.00 47.78 197 SER A O 1
ATOM 1582 N N . ASP A 1 198 ? 72.565 8.509 -63.545 1.00 44.44 198 ASP A N 1
ATOM 1583 C CA . ASP A 1 198 ? 73.988 8.617 -63.915 1.00 44.44 198 ASP A CA 1
ATOM 1584 C C . ASP A 1 198 ? 74.865 8.975 -62.706 1.00 44.44 198 ASP A C 1
ATOM 1586 O O . ASP A 1 198 ? 75.568 9.978 -62.688 1.00 44.44 198 ASP A O 1
ATOM 1590 N N . GLU A 1 199 ? 74.850 8.146 -61.660 1.00 45.47 199 GLU A N 1
ATOM 1591 C CA . GLU A 1 199 ? 76.000 8.100 -60.744 1.00 45.47 199 GLU A CA 1
ATOM 1592 C C . GLU A 1 199 ? 76.161 6.721 -60.086 1.00 45.47 199 GLU A C 1
ATOM 1594 O O . GLU A 1 199 ? 76.261 6.573 -58.872 1.00 45.47 199 GLU A O 1
ATOM 1599 N N . TYR A 1 200 ? 76.228 5.669 -60.908 1.00 42.31 200 TYR A N 1
ATOM 1600 C CA . TYR A 1 200 ? 76.908 4.441 -60.492 1.00 42.31 200 TYR A CA 1
ATOM 1601 C C . TYR A 1 200 ? 78.401 4.579 -60.816 1.00 42.31 200 TYR A C 1
ATOM 1603 O O . TYR A 1 200 ? 78.874 4.147 -61.867 1.00 42.31 200 TYR A O 1
ATOM 1611 N N . LYS A 1 201 ? 79.170 5.201 -59.915 1.00 41.69 201 LYS A N 1
ATOM 1612 C CA . LYS A 1 201 ? 80.626 5.008 -59.889 1.00 41.69 201 LYS A CA 1
ATOM 1613 C C . LYS A 1 201 ? 80.868 3.644 -59.251 1.00 41.69 201 LYS A C 1
ATOM 1615 O O . LYS A 1 201 ? 80.719 3.490 -58.042 1.00 41.69 201 LYS A O 1
ATOM 1620 N N . GLY A 1 202 ? 81.154 2.650 -60.092 1.00 33.75 202 GLY A N 1
ATOM 1621 C CA . GLY A 1 202 ? 81.488 1.294 -59.657 1.00 33.75 202 GLY A CA 1
ATOM 1622 C C . GLY A 1 202 ? 82.617 1.276 -58.615 1.00 33.75 202 GLY A C 1
ATOM 1623 O O . GLY A 1 202 ? 83.342 2.264 -58.465 1.00 33.75 202 GLY A O 1
ATOM 1624 N N . PRO A 1 203 ? 82.776 0.171 -57.869 1.00 38.38 203 PRO A N 1
ATOM 1625 C CA . PRO A 1 203 ? 83.718 0.118 -56.762 1.00 38.38 203 PRO A CA 1
ATOM 1626 C C . PRO A 1 203 ? 85.149 0.351 -57.258 1.00 38.38 203 PRO A C 1
ATOM 1628 O O . PRO A 1 203 ? 85.672 -0.398 -58.083 1.00 38.38 203 PRO A O 1
ATOM 1631 N N . ILE A 1 204 ? 85.794 1.389 -56.721 1.00 45.62 204 ILE A N 1
ATOM 1632 C CA . ILE A 1 204 ? 87.241 1.568 -56.808 1.00 45.62 204 ILE A CA 1
ATOM 1633 C C . ILE A 1 204 ? 87.855 0.455 -55.959 1.00 45.62 204 ILE A C 1
ATOM 1635 O O . ILE A 1 204 ? 87.804 0.498 -54.730 1.00 45.62 204 ILE A O 1
ATOM 1639 N N . ILE A 1 205 ? 88.417 -0.561 -56.611 1.00 35.81 205 ILE A N 1
ATOM 1640 C CA . ILE A 1 205 ? 89.274 -1.535 -55.940 1.00 35.81 205 ILE A CA 1
ATOM 1641 C C . ILE A 1 205 ? 90.568 -0.801 -55.581 1.00 35.81 205 ILE A C 1
ATOM 1643 O O . ILE A 1 205 ? 91.447 -0.628 -56.421 1.00 35.81 205 ILE A O 1
ATOM 1647 N N . SER A 1 206 ? 90.671 -0.359 -54.329 1.00 37.12 206 SER A N 1
ATOM 1648 C CA . SER A 1 206 ? 91.949 -0.025 -53.712 1.00 37.12 206 SER A CA 1
ATOM 1649 C C . SER A 1 206 ? 92.378 -1.214 -52.863 1.00 37.12 206 SER A C 1
ATOM 1651 O O . SER A 1 206 ? 91.721 -1.572 -51.889 1.00 37.12 206 SER A O 1
ATOM 1653 N N . ILE A 1 207 ? 93.472 -1.848 -53.271 1.00 42.50 207 ILE A N 1
ATOM 1654 C CA . ILE A 1 207 ? 94.167 -2.880 -52.502 1.00 42.50 207 ILE A CA 1
ATOM 1655 C C . ILE A 1 207 ? 94.852 -2.178 -51.320 1.00 42.50 207 ILE A C 1
ATOM 1657 O O . ILE A 1 207 ? 95.622 -1.243 -51.535 1.00 42.50 207 ILE A O 1
ATOM 1661 N N . GLY A 1 208 ? 94.561 -2.607 -50.088 1.00 33.62 208 GLY A N 1
ATOM 1662 C CA . GLY A 1 208 ? 95.164 -2.048 -48.875 1.00 33.62 208 GLY A CA 1
ATOM 1663 C C . GLY A 1 208 ? 94.651 -2.668 -47.571 1.00 33.62 208 GLY A C 1
ATOM 1664 O O . GLY A 1 208 ? 93.798 -2.080 -46.925 1.00 33.62 208 GLY A O 1
ATOM 1665 N N . ASP A 1 209 ? 95.209 -3.840 -47.256 1.00 33.78 209 ASP A N 1
ATOM 1666 C CA . ASP A 1 209 ? 95.446 -4.523 -45.965 1.00 33.78 209 ASP A CA 1
ATOM 1667 C C . ASP A 1 209 ? 94.352 -4.714 -44.874 1.00 33.78 209 ASP A C 1
ATOM 1669 O O . ASP A 1 209 ? 93.489 -3.865 -44.651 1.00 33.78 209 ASP A O 1
ATOM 1673 N N . PRO A 1 210 ? 94.383 -5.863 -44.155 1.00 48.84 210 PRO A N 1
ATOM 1674 C CA . PRO A 1 210 ? 93.296 -6.373 -43.338 1.00 48.84 210 PRO A CA 1
ATOM 1675 C C . PRO A 1 210 ? 93.426 -5.932 -41.881 1.00 48.84 210 PRO A C 1
ATOM 1677 O O . PRO A 1 210 ? 94.456 -6.116 -41.237 1.00 48.84 210 PRO A O 1
ATOM 1680 N N . GLY A 1 211 ? 92.330 -5.460 -41.302 1.00 47.84 211 GLY A N 1
ATOM 1681 C CA . GLY A 1 211 ? 92.263 -5.351 -39.853 1.00 47.84 211 GLY A CA 1
ATOM 1682 C C . GLY A 1 211 ? 91.285 -4.306 -39.387 1.00 47.84 211 GLY A C 1
ATOM 1683 O O . GLY A 1 211 ? 91.679 -3.184 -39.104 1.00 47.84 211 GLY A O 1
ATOM 1684 N N . THR A 1 212 ? 90.016 -4.690 -39.270 1.00 39.00 212 THR A N 1
ATOM 1685 C CA . THR A 1 212 ? 89.165 -4.350 -38.118 1.00 39.00 212 THR A CA 1
ATOM 1686 C C . THR A 1 212 ? 87.801 -5.007 -38.302 1.00 39.00 212 THR A C 1
ATOM 1688 O O . THR A 1 212 ? 86.954 -4.568 -39.074 1.00 39.00 212 THR A O 1
ATOM 1691 N N . SER A 1 213 ? 87.601 -6.113 -37.590 1.00 50.34 213 SER A N 1
ATOM 1692 C CA . SER A 1 213 ? 86.292 -6.703 -37.345 1.00 50.34 213 SER A CA 1
ATOM 1693 C C . SER A 1 213 ? 85.454 -5.725 -36.523 1.00 50.34 213 SER A C 1
ATOM 1695 O O . SER A 1 213 ? 85.833 -5.415 -35.392 1.00 50.34 213 SER A O 1
ATOM 1697 N N . VAL A 1 214 ? 84.322 -5.263 -37.056 1.00 42.31 214 VAL A N 1
ATOM 1698 C CA . VAL A 1 214 ? 83.322 -4.553 -36.251 1.00 42.31 214 VAL A CA 1
ATOM 1699 C C . VAL A 1 214 ? 82.092 -5.438 -36.098 1.00 42.31 214 VAL A C 1
ATOM 1701 O O . VAL A 1 214 ? 81.461 -5.877 -37.056 1.00 42.31 214 VAL A O 1
ATOM 1704 N N . GLU A 1 215 ? 81.857 -5.739 -34.831 1.00 42.31 215 GLU A N 1
ATOM 1705 C CA . GLU A 1 215 ? 80.893 -6.636 -34.219 1.00 42.31 215 GLU A CA 1
ATOM 1706 C C . GLU A 1 215 ? 79.443 -6.190 -34.480 1.00 42.31 215 GLU A C 1
ATOM 1708 O O . GLU A 1 215 ? 79.092 -5.024 -34.296 1.00 42.31 215 GLU A O 1
ATOM 1713 N N . TYR A 1 216 ? 78.578 -7.123 -34.882 1.00 40.38 216 TYR A N 1
ATOM 1714 C CA . TYR A 1 216 ? 77.146 -6.876 -35.047 1.00 40.38 216 TYR A CA 1
ATOM 1715 C C . TYR A 1 216 ? 76.427 -7.061 -33.703 1.00 40.38 216 TYR A C 1
ATOM 1717 O O . TYR A 1 216 ? 76.424 -8.160 -33.148 1.00 40.38 216 TYR A O 1
ATOM 1725 N N . ARG A 1 217 ? 75.770 -6.012 -33.193 1.00 45.94 217 ARG A N 1
ATOM 1726 C CA . ARG A 1 217 ? 74.790 -6.123 -32.099 1.00 45.94 217 ARG A CA 1
ATOM 1727 C C . ARG A 1 217 ? 73.382 -5.820 -32.618 1.00 45.94 217 ARG A C 1
ATOM 1729 O O . ARG A 1 217 ? 73.161 -4.713 -33.107 1.00 45.94 217 ARG A O 1
ATOM 1736 N N . PRO A 1 218 ? 72.420 -6.750 -32.489 1.00 45.91 218 PRO A N 1
ATOM 1737 C CA . PRO A 1 218 ? 71.034 -6.484 -32.847 1.00 45.91 218 PRO A CA 1
ATOM 1738 C C . PRO A 1 218 ? 70.326 -5.615 -31.785 1.00 45.91 218 PRO A C 1
ATOM 1740 O O . PRO A 1 218 ? 70.729 -5.622 -30.616 1.00 45.91 218 PRO A O 1
ATOM 1743 N N . PRO A 1 219 ? 69.257 -4.881 -32.155 1.00 44.34 219 PRO A N 1
ATOM 1744 C CA . PRO A 1 219 ? 68.489 -4.063 -31.221 1.00 44.34 219 PRO A CA 1
ATOM 1745 C C . PRO A 1 219 ? 67.695 -4.918 -30.225 1.00 44.34 219 PRO A C 1
ATOM 1747 O O . PRO A 1 219 ? 67.097 -5.931 -30.586 1.00 44.34 219 PRO A O 1
ATOM 1750 N N . GLN A 1 220 ? 67.665 -4.476 -28.968 1.00 46.44 220 GLN A N 1
ATOM 1751 C CA . GLN A 1 220 ? 66.879 -5.073 -27.891 1.00 46.44 220 GLN A CA 1
ATOM 1752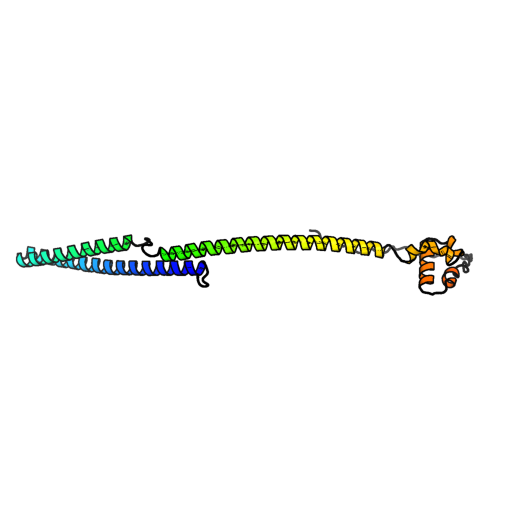 C C . GLN A 1 220 ? 65.375 -4.859 -28.115 1.00 46.44 220 GLN A C 1
ATOM 1754 O O . GLN A 1 220 ? 64.911 -3.730 -28.263 1.00 46.44 220 GLN A O 1
ATOM 1759 N N . HIS A 1 221 ? 64.607 -5.949 -28.076 1.00 47.03 221 HIS A N 1
ATOM 1760 C CA . HIS A 1 221 ? 63.158 -5.908 -27.909 1.00 47.03 221 HIS A CA 1
ATOM 1761 C C . HIS A 1 221 ? 62.799 -5.454 -26.486 1.00 47.03 221 HIS A C 1
ATOM 1763 O O . HIS A 1 221 ? 63.122 -6.132 -25.514 1.00 47.03 221 HIS A O 1
ATOM 1769 N N . GLY A 1 222 ? 62.062 -4.353 -26.371 1.00 40.53 222 GLY A N 1
ATOM 1770 C CA . GLY A 1 222 ? 61.225 -4.028 -25.216 1.00 40.53 222 GLY A CA 1
ATOM 1771 C C . GLY A 1 222 ? 59.915 -3.456 -25.755 1.00 40.53 222 GLY A C 1
ATOM 1772 O O . GLY A 1 222 ? 59.937 -2.680 -26.699 1.00 40.53 222 GLY A O 1
ATOM 1773 N N . GLY A 1 223 ? 58.725 -3.809 -25.300 1.00 41.59 223 GLY A N 1
ATOM 1774 C CA . GLY A 1 223 ? 58.280 -4.720 -24.262 1.00 41.59 223 GLY A CA 1
ATOM 1775 C C . GLY A 1 223 ? 56.757 -4.601 -24.283 1.00 41.59 223 GLY A C 1
ATOM 1776 O O . GLY A 1 223 ? 56.239 -3.502 -24.114 1.00 41.59 223 GLY A O 1
ATOM 1777 N N . ASN A 1 224 ? 56.043 -5.694 -24.549 1.00 37.97 224 ASN A N 1
ATOM 1778 C CA . ASN A 1 224 ? 54.587 -5.726 -24.422 1.00 37.97 224 ASN A CA 1
ATOM 1779 C C . ASN A 1 224 ? 54.243 -6.466 -23.133 1.00 37.97 224 ASN A C 1
ATOM 1781 O O . ASN A 1 224 ? 54.283 -7.694 -23.075 1.00 37.97 224 ASN A O 1
ATOM 1785 N N . SER A 1 225 ? 53.907 -5.696 -22.102 1.00 45.34 225 SER A N 1
ATOM 1786 C CA . SER A 1 225 ? 53.225 -6.195 -20.916 1.00 45.34 225 SER A CA 1
ATOM 1787 C C . SER A 1 225 ? 51.768 -6.482 -21.275 1.00 45.34 225 SER A C 1
ATOM 1789 O O . SER A 1 225 ? 51.011 -5.574 -21.614 1.00 45.34 225 SER A O 1
ATOM 1791 N N . ILE A 1 226 ? 51.386 -7.753 -21.204 1.00 48.41 226 ILE A N 1
ATOM 1792 C CA . ILE A 1 226 ? 49.994 -8.208 -21.227 1.00 48.41 226 ILE A CA 1
ATOM 1793 C C . ILE A 1 226 ? 49.470 -8.126 -19.784 1.00 48.41 226 ILE A C 1
ATOM 1795 O O . ILE A 1 226 ? 50.116 -8.691 -18.900 1.00 48.41 226 ILE A O 1
ATOM 1799 N N . PRO A 1 227 ? 48.319 -7.493 -19.502 1.00 46.47 227 PRO A N 1
ATOM 1800 C CA . PRO A 1 227 ? 47.610 -7.726 -18.253 1.00 46.47 227 PRO A CA 1
ATOM 1801 C C . PRO A 1 227 ? 46.847 -9.052 -18.356 1.00 46.47 227 PRO A C 1
ATOM 1803 O O . PRO A 1 227 ? 46.016 -9.226 -19.250 1.00 46.47 227 PRO A O 1
ATOM 1806 N N . GLN A 1 228 ? 47.150 -9.994 -17.461 1.00 47.34 228 GLN A N 1
ATOM 1807 C CA . GLN A 1 228 ? 46.296 -11.157 -17.229 1.00 47.34 228 GLN A CA 1
ATOM 1808 C C . GLN A 1 228 ? 45.058 -10.766 -16.412 1.00 47.34 228 GLN A C 1
ATOM 1810 O O . GLN A 1 228 ? 45.089 -9.820 -15.625 1.00 47.34 228 GLN A O 1
ATOM 1815 N N . VAL A 1 229 ? 43.997 -11.520 -16.698 1.00 52.84 229 VAL A N 1
ATOM 1816 C CA . VAL A 1 229 ? 42.641 -11.532 -16.130 1.00 52.84 229 VAL A CA 1
ATOM 1817 C C . VAL A 1 229 ? 42.646 -11.798 -14.629 1.00 52.84 229 VAL A C 1
ATOM 1819 O O . VAL A 1 229 ? 43.442 -12.663 -14.203 1.00 52.84 229 VAL A O 1
#

Solvent-accessible surface area (backbone atoms only — not comparable to full-atom values): 13457 Å² total; per-residue (Å²): 132,86,69,98,69,51,50,66,54,44,47,51,54,46,51,51,51,52,51,53,50,51,49,52,46,49,53,51,39,54,54,45,50,53,50,43,52,54,50,52,50,51,43,51,54,46,50,54,54,26,52,53,27,50,75,72,65,37,57,71,62,20,52,54,41,53,56,52,43,52,55,53,50,53,53,45,50,55,43,52,53,48,42,51,53,51,58,66,47,58,92,49,69,88,79,47,60,70,53,50,52,51,34,51,52,35,46,56,50,52,49,51,55,48,53,52,49,52,54,53,52,48,53,52,49,54,53,50,52,50,51,51,50,54,50,50,52,52,50,52,50,53,54,49,54,50,50,52,55,70,73,54,46,74,35,65,78,44,40,86,48,33,42,78,77,38,70,76,41,67,81,48,53,72,70,54,29,26,50,52,44,46,37,51,74,72,70,46,72,62,61,76,68,67,66,79,76,84,79,84,78,71,85,80,86,74,90,78,84,90,85,79,91,78,83,90,77,81,84,82,90,80,82,85,85,76,86,80,134

Radius of gyration: 55.99 Å; Cα contacts (8 Å, |Δi|>4): 90; chains: 1; bounding box: 131×32×138 Å

Mean predicted aligned error: 16.16 Å

pLDDT: mean 83.37, std 18.53, range [33.62, 97.94]

Sequence (229 aa):
MFGNKTLQQHVNEFLSKVNEQEGKIRSKIEELEFLFDSLTDKVKVQTAAMIELEIAGDNAGAEKIMKSNRQLRLQIDEIKDSIQGYRSQLGQGYQLGKELDKVKAAAIQADKDRVERVNNLHKQGEQLAQQIADLKMKREQVMLDWRVSYSRTTEMDLVGIASYIDPRATALSLTEKETLIRKWMSGETIEDFFSKSDEYKGPIISIGDPGTSVEYRPPQHGGNSIPQV

Foldseek 3Di:
DPPPDALVRLVVVLVVVLVVLLVVLVVLLVVLVVVLVVLVVVLVVLVVVLVVCVVVVNPVSNVVSVVVSVVSVVVNVVSVVVSVVSVVCNVPPVPCPVSVVVSVVNVVVVVVVVVVVVVVVVVVVVVVVVVVVVVVVVVVVVVVVVVCPVVDDPLQVCLVCLCVVPVVSVPDDSVLSSVLVVCVVVVHDSVVSVVPDPPPPDDDPDDDDDDDDDDDDDDDDDDDDDDDD

Organism: NCBI:txid173959

Secondary structure (DSSP, 8-state):
---S--HHHHHHHHHHHHHHHHHHHHHHHHHHHHHHHHHHHHHHHHHHHHHHHHHTT-HHHHHHHHHHHHHHHHHHHHHHHHHHHHHHHTT--TT-HHHHHHHHHHHHHHHHHHHHHHHHHHHHHHHHHHHHHHHHHHHHHHHHHHHHHHH--HHHHHGGGHHHH-GGGGG--HHHHHHHHHHHHT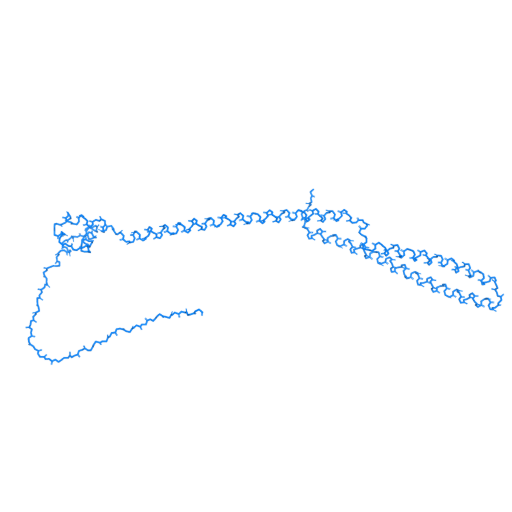T--THHHHT--S-------------------PPPP----PPP-

Nearest PDB structures (foldseek):
  4whe-assembly1_A  TM=7.358E-01  e=3.478E+00  Escherichia coli K-12
  5nnv-assembly4_D  TM=3.253E-01  e=2.936E+00  Bacillus subtilis subsp. subtilis str. 168
  3na7-assembly1_A  TM=4.012E-01  e=7.669E+00  Helicobacter pylori NCTC 11638